Protein AF-A0A7S1R8S9-F1 (afdb_monomer_lite)

InterPro domains:
  IPR001452 SH3 domain [PF07653] (147-202)
  IPR001452 SH3 domain [PS50002] (140-208)
  IPR001452 SH3 domain [SM00326] (143-207)
  IPR036028 SH3-like domain superfamily [SSF50044] (143-208)

Secondary structure (DSSP, 8-state):
--EEEEEEE-S-HHHHHHHHHHHH-SPEEPTTS-EEEE-TTSS-EEEEETTTTEEEEEE-HHHHHHHHHHHGGGEEE-TTSS--------PPPP----------------------------------------------TT-EEEE-S-B---STTB--B-TT-EEEEEE-TTGGG--STT-EEEEEETTT--EEEEEGGGEEE-------

Structure (mmCIF, N/CA/C/O backbone):
data_AF-A0A7S1R8S9-F1
#
_entry.id   AF-A0A7S1R8S9-F1
#
loop_
_atom_site.group_PDB
_atom_site.id
_atom_site.type_symbol
_atom_site.label_atom_id
_atom_site.label_alt_id
_atom_site.label_comp_id
_atom_site.label_asym_id
_atom_site.label_entity_id
_atom_site.label_seq_id
_atom_site.pdbx_PDB_ins_code
_atom_site.Cartn_x
_atom_site.Cartn_y
_atom_site.Cartn_z
_atom_site.occupancy
_atom_site.B_iso_or_equiv
_atom_site.auth_seq_id
_atom_site.auth_comp_id
_atom_site.auth_asym_id
_atom_site.auth_atom_id
_atom_site.pdbx_PDB_model_num
ATOM 1 N N . GLN A 1 1 ? 10.217 10.809 5.237 1.00 83.31 1 GLN A N 1
ATOM 2 C CA . GLN A 1 1 ? 11.171 9.698 5.030 1.00 83.31 1 GLN A CA 1
ATOM 3 C C . GLN A 1 1 ? 10.580 8.732 4.015 1.00 83.31 1 GLN A C 1
ATOM 5 O O . GLN A 1 1 ? 9.386 8.468 4.097 1.00 83.31 1 GLN A O 1
ATOM 10 N N . LEU A 1 2 ? 11.371 8.253 3.053 1.00 88.31 2 LEU A N 1
ATOM 11 C CA . LEU A 1 2 ? 10.945 7.196 2.132 1.00 88.31 2 LEU A CA 1
ATOM 12 C C . LEU A 1 2 ? 11.389 5.839 2.685 1.00 88.31 2 LEU A C 1
ATOM 14 O O . LEU A 1 2 ? 12.512 5.701 3.165 1.00 88.31 2 LEU A O 1
ATOM 18 N N . LEU A 1 3 ? 10.493 4.863 2.622 1.00 90.06 3 LEU A N 1
ATOM 19 C CA . LEU A 1 3 ? 10.708 3.468 2.966 1.00 90.06 3 LEU A CA 1
ATOM 20 C C . LEU A 1 3 ? 10.842 2.661 1.669 1.00 90.06 3 LEU A C 1
ATOM 22 O O . LEU A 1 3 ? 10.185 2.962 0.672 1.00 90.06 3 LEU A O 1
ATOM 26 N N . THR A 1 4 ? 11.702 1.647 1.680 1.00 93.38 4 THR A N 1
ATOM 27 C CA . THR A 1 4 ? 11.822 0.669 0.594 1.00 93.38 4 THR A CA 1
ATOM 28 C C . THR A 1 4 ? 11.642 -0.722 1.176 1.00 93.38 4 THR A C 1
ATOM 30 O O . THR A 1 4 ? 12.336 -1.081 2.122 1.00 93.38 4 THR A O 1
ATOM 33 N N . VAL A 1 5 ? 10.716 -1.491 0.613 1.00 91.50 5 VAL A N 1
ATOM 34 C CA . VAL A 1 5 ? 10.471 -2.891 0.964 1.00 91.50 5 VAL A CA 1
ATOM 35 C C . VAL A 1 5 ? 10.771 -3.745 -0.256 1.00 91.50 5 VAL A C 1
ATOM 37 O O . VAL A 1 5 ? 10.228 -3.515 -1.334 1.00 91.50 5 VAL A O 1
ATOM 40 N N . GLU A 1 6 ? 11.645 -4.727 -0.086 1.00 92.81 6 GLU A N 1
ATOM 41 C CA . GLU A 1 6 ? 12.005 -5.695 -1.117 1.00 92.81 6 GLU A CA 1
ATOM 42 C C . GLU A 1 6 ? 11.290 -7.022 -0.845 1.00 92.81 6 GLU A C 1
ATOM 44 O O . GLU A 1 6 ? 11.221 -7.485 0.296 1.00 92.81 6 GLU A O 1
ATOM 49 N N . ARG A 1 7 ? 10.714 -7.619 -1.889 1.00 91.81 7 ARG A N 1
ATOM 50 C CA . ARG A 1 7 ? 10.037 -8.917 -1.831 1.00 91.81 7 ARG A CA 1
ATOM 51 C C . ARG A 1 7 ? 10.457 -9.778 -3.012 1.00 91.81 7 ARG A C 1
ATOM 53 O O . ARG A 1 7 ? 10.803 -9.272 -4.084 1.00 91.81 7 ARG A O 1
ATOM 60 N N . ARG A 1 8 ? 10.407 -11.094 -2.818 1.00 93.44 8 ARG A N 1
ATOM 61 C CA . ARG A 1 8 ? 10.715 -12.059 -3.873 1.00 93.44 8 ARG A CA 1
ATOM 62 C C . ARG A 1 8 ? 9.455 -12.350 -4.673 1.00 93.44 8 ARG A C 1
ATOM 64 O O . ARG A 1 8 ? 8.419 -12.662 -4.099 1.00 93.44 8 ARG A O 1
ATOM 71 N N . PHE A 1 9 ? 9.543 -12.264 -5.990 1.00 93.50 9 PHE A N 1
ATOM 72 C CA . PHE A 1 9 ? 8.454 -12.601 -6.892 1.00 93.50 9 PHE A CA 1
ATOM 73 C C . PHE A 1 9 ? 8.368 -14.117 -7.088 1.00 93.50 9 PHE A C 1
ATOM 75 O O . PHE A 1 9 ? 9.351 -14.751 -7.482 1.00 93.50 9 PHE A O 1
ATOM 82 N N . CYS A 1 10 ? 7.197 -14.695 -6.823 1.00 91.31 10 CYS A N 1
ATOM 83 C CA . CYS A 1 10 ? 6.941 -16.131 -6.981 1.00 91.31 10 CYS A CA 1
ATOM 84 C C . CYS A 1 10 ? 5.818 -16.450 -7.987 1.00 91.31 10 CYS A C 1
ATOM 86 O O . CYS A 1 10 ? 5.560 -17.621 -8.251 1.00 91.31 10 CYS A O 1
ATOM 88 N N . GLY A 1 11 ? 5.179 -15.431 -8.575 1.00 88.81 11 GLY A N 1
ATOM 89 C CA . GLY A 1 11 ? 4.050 -15.583 -9.498 1.00 88.81 11 GLY A CA 1
ATOM 90 C C . GLY A 1 11 ? 4.407 -15.602 -10.990 1.00 88.81 11 GLY A C 1
ATOM 91 O O . GLY A 1 11 ? 5.572 -15.654 -11.389 1.00 88.81 11 GLY A O 1
ATOM 92 N N . ALA A 1 12 ? 3.367 -15.536 -11.827 1.00 92.06 12 ALA A N 1
ATOM 93 C CA . ALA A 1 12 ? 3.484 -15.315 -13.267 1.00 92.06 12 ALA A CA 1
ATOM 94 C C . ALA A 1 12 ? 3.538 -13.810 -13.570 1.00 92.06 12 ALA A C 1
ATOM 96 O O . ALA A 1 12 ? 2.665 -13.059 -13.127 1.00 92.06 12 ALA A O 1
ATOM 97 N N . THR A 1 13 ? 4.551 -13.373 -14.322 1.00 91.56 13 THR A N 1
ATOM 98 C CA . THR A 1 13 ? 4.806 -11.952 -14.617 1.00 91.56 13 THR A CA 1
ATOM 99 C C . THR A 1 13 ? 3.601 -11.260 -15.248 1.00 91.56 13 THR A C 1
ATOM 101 O O . THR A 1 13 ? 3.239 -10.173 -14.812 1.00 91.56 13 THR A O 1
ATOM 104 N N . ASP A 1 14 ? 2.924 -11.911 -16.196 1.00 92.19 14 ASP A N 1
ATOM 105 C CA . ASP A 1 14 ? 1.794 -11.313 -16.919 1.00 92.19 14 ASP A CA 1
ATOM 106 C C . ASP A 1 14 ? 0.628 -10.953 -15.986 1.00 92.19 14 ASP A C 1
ATOM 108 O O . ASP A 1 14 ? 0.095 -9.847 -16.057 1.00 92.19 14 ASP A O 1
ATOM 112 N N . GLN A 1 15 ? 0.287 -11.845 -15.047 1.00 92.62 15 GLN A N 1
ATOM 113 C CA . GLN A 1 15 ? -0.782 -11.602 -14.069 1.00 92.62 15 GLN A CA 1
ATOM 114 C C . GLN A 1 15 ? -0.425 -10.466 -13.111 1.00 92.62 15 GLN A C 1
ATOM 116 O O . GLN A 1 15 ? -1.282 -9.665 -12.734 1.00 92.62 15 GLN A O 1
ATOM 121 N N . PHE A 1 16 ? 0.845 -10.397 -12.707 1.00 93.12 16 PHE A N 1
ATOM 122 C CA . PHE A 1 16 ? 1.330 -9.313 -11.865 1.00 93.12 16 PHE A CA 1
ATOM 123 C C . PHE A 1 16 ? 1.236 -7.977 -12.595 1.00 93.12 16 PHE A C 1
ATOM 125 O O . PHE A 1 16 ? 0.695 -7.024 -12.038 1.00 93.12 16 PHE A O 1
ATOM 132 N N . CYS A 1 17 ? 1.695 -7.920 -13.846 1.00 93.31 17 CYS A N 1
ATOM 133 C CA . CYS A 1 17 ? 1.623 -6.721 -14.668 1.00 93.31 17 CYS A CA 1
ATOM 134 C C . CYS A 1 17 ? 0.179 -6.255 -14.853 1.00 93.31 17 CYS A C 1
ATOM 136 O O . CYS A 1 17 ? -0.111 -5.103 -14.551 1.00 93.31 17 CYS A O 1
ATOM 138 N N . GLU A 1 18 ? -0.737 -7.144 -15.245 1.00 94.00 18 GLU A N 1
ATOM 139 C CA . GLU A 1 18 ? -2.159 -6.815 -15.410 1.00 94.00 18 GLU A CA 1
ATOM 140 C C . GLU A 1 18 ? -2.758 -6.226 -14.121 1.00 94.00 18 GLU A C 1
ATOM 142 O O . GLU A 1 18 ? -3.455 -5.208 -14.141 1.00 94.00 18 GLU A O 1
ATOM 147 N N . LYS A 1 19 ? -2.431 -6.819 -12.967 1.00 92.38 19 LYS A N 1
ATOM 148 C CA . LYS A 1 19 ? -2.905 -6.339 -11.666 1.00 92.38 19 LYS A CA 1
ATOM 149 C C . LYS A 1 19 ? -2.299 -5.002 -11.270 1.00 92.38 19 LYS A C 1
ATOM 151 O O . LYS A 1 19 ? -3.026 -4.127 -10.801 1.00 92.38 19 LYS A O 1
ATOM 156 N N . MET A 1 20 ? -0.997 -4.813 -11.463 1.00 94.25 20 MET A N 1
ATOM 157 C CA . MET A 1 20 ? -0.362 -3.525 -11.190 1.00 94.25 20 MET A CA 1
ATOM 158 C C . MET A 1 20 ? -0.900 -2.437 -12.121 1.00 94.25 20 MET A C 1
ATOM 160 O O . MET A 1 20 ? -1.140 -1.321 -11.666 1.00 94.25 20 MET A O 1
ATOM 164 N N . GLU A 1 21 ? -1.182 -2.760 -13.385 1.00 94.06 21 GLU A N 1
ATOM 165 C CA . GLU A 1 21 ? -1.788 -1.820 -14.326 1.00 94.06 21 GLU A CA 1
ATOM 166 C C . GLU A 1 21 ? -3.209 -1.419 -13.934 1.00 94.06 21 GLU A C 1
ATOM 168 O O . GLU A 1 21 ? -3.558 -0.241 -14.022 1.00 94.06 21 GLU A O 1
ATOM 173 N N . GLN A 1 22 ? -4.001 -2.358 -13.411 1.00 91.50 22 GLN A N 1
ATOM 174 C CA . GLN A 1 22 ? -5.328 -2.069 -12.867 1.00 91.50 22 GLN A CA 1
ATOM 175 C C . GLN A 1 22 ? -5.273 -1.082 -11.686 1.00 91.50 22 GLN A C 1
ATOM 177 O O . GLN A 1 22 ? -6.160 -0.241 -11.543 1.00 91.50 22 GLN A O 1
ATOM 182 N N . HIS A 1 23 ? -4.247 -1.179 -10.834 1.00 88.75 23 HIS A N 1
ATOM 183 C CA . HIS A 1 23 ? -4.137 -0.368 -9.618 1.00 88.75 23 HIS A CA 1
ATOM 184 C C . HIS A 1 23 ? -3.378 0.953 -9.803 1.00 88.75 23 HIS A C 1
ATOM 186 O O . HIS A 1 23 ? -3.694 1.935 -9.130 1.00 88.75 23 HIS A O 1
ATOM 192 N N . MET A 1 24 ? -2.362 0.983 -10.665 1.00 91.94 24 MET A N 1
ATOM 193 C CA . MET A 1 24 ? -1.417 2.100 -10.791 1.00 91.94 24 MET A CA 1
ATOM 194 C C . MET A 1 24 ? -1.320 2.667 -12.212 1.00 91.94 24 MET A C 1
ATOM 196 O O . MET A 1 24 ? -0.670 3.691 -12.406 1.00 91.94 24 MET A O 1
ATOM 200 N N . GLY A 1 25 ? -1.969 2.045 -13.197 1.00 93.00 25 GLY A N 1
ATOM 201 C CA . GLY A 1 25 ? -1.842 2.404 -14.609 1.00 93.00 25 GLY A CA 1
ATOM 202 C C . GLY A 1 25 ? -0.644 1.738 -15.289 1.00 93.00 25 GLY A C 1
ATOM 203 O O . GLY A 1 25 ? 0.027 0.893 -14.711 1.00 93.00 25 GLY A O 1
ATOM 204 N N . LYS A 1 26 ? -0.377 2.099 -16.547 1.00 93.94 26 LYS A N 1
ATOM 205 C CA . LYS A 1 26 ? 0.619 1.408 -17.384 1.00 93.94 26 LYS A CA 1
ATOM 206 C C . LYS A 1 26 ? 2.030 1.439 -16.795 1.00 93.94 26 LYS A C 1
ATOM 208 O O . LYS A 1 26 ? 2.488 2.484 -16.326 1.00 93.94 26 LYS A O 1
ATOM 213 N N . ALA A 1 27 ? 2.733 0.312 -16.898 1.00 95.50 27 ALA A N 1
ATOM 214 C CA . ALA A 1 27 ? 4.142 0.241 -16.532 1.00 95.50 27 ALA A CA 1
ATOM 215 C C . ALA A 1 27 ? 4.996 1.118 -17.459 1.00 95.50 27 ALA A C 1
ATOM 217 O O . ALA A 1 27 ? 4.754 1.213 -18.663 1.00 95.50 27 ALA A O 1
ATOM 218 N N . THR A 1 28 ? 6.040 1.723 -16.904 1.00 96.12 28 THR A N 1
ATOM 219 C CA . THR A 1 28 ? 7.152 2.283 -17.676 1.00 96.12 28 THR A CA 1
ATOM 220 C C . THR A 1 28 ? 8.295 1.279 -17.658 1.00 96.12 28 THR A C 1
ATOM 222 O O . THR A 1 28 ? 8.706 0.846 -16.583 1.00 96.12 28 THR A O 1
ATOM 225 N N . LEU A 1 29 ? 8.788 0.897 -18.834 1.00 95.44 29 LEU A N 1
ATOM 226 C CA . LEU A 1 29 ? 9.956 0.033 -18.964 1.00 95.44 29 LEU A CA 1
ATOM 227 C C . LEU A 1 29 ? 11.220 0.897 -18.904 1.00 95.44 29 LEU A C 1
ATOM 229 O O . LEU A 1 29 ? 11.400 1.787 -19.736 1.00 95.44 29 LEU A O 1
ATOM 233 N N . GLU A 1 30 ? 12.066 0.653 -17.912 1.00 94.69 30 GLU A N 1
ATOM 234 C CA . GLU A 1 30 ? 13.368 1.305 -17.789 1.00 94.69 30 GLU A CA 1
ATOM 235 C C . GLU A 1 30 ? 14.415 0.601 -18.683 1.00 94.69 30 GLU A C 1
ATOM 237 O O . GLU A 1 30 ? 14.233 -0.559 -19.069 1.00 94.69 30 GLU A O 1
ATOM 242 N N . PRO A 1 31 ? 15.524 1.275 -19.045 1.00 90.94 31 PRO A N 1
ATOM 243 C CA . PRO A 1 31 ? 16.552 0.714 -19.931 1.00 90.94 31 PRO A CA 1
ATOM 244 C C . PRO A 1 31 ? 17.234 -0.554 -19.400 1.00 90.94 31 PRO A C 1
ATOM 246 O O . PRO A 1 31 ? 17.833 -1.298 -20.172 1.00 90.94 31 PRO A O 1
ATOM 249 N N . ASP A 1 32 ? 17.166 -0.784 -18.089 1.00 91.00 32 ASP A N 1
ATOM 250 C CA . ASP A 1 32 ? 17.676 -1.973 -17.403 1.00 91.00 32 ASP A CA 1
ATOM 251 C C . ASP A 1 32 ? 16.715 -3.175 -17.483 1.00 91.00 32 ASP A C 1
ATOM 253 O O . ASP A 1 32 ? 17.004 -4.226 -16.919 1.00 91.00 32 ASP A O 1
ATOM 257 N N . GLY A 1 33 ? 15.576 -3.030 -18.171 1.00 91.12 33 GLY A N 1
ATOM 258 C CA . GLY A 1 33 ? 14.536 -4.052 -18.267 1.00 91.12 33 GLY A CA 1
ATOM 259 C C . GLY A 1 33 ? 13.587 -4.082 -17.067 1.00 91.12 33 GLY A C 1
ATOM 260 O O . GLY A 1 33 ? 12.675 -4.909 -17.038 1.00 91.12 33 GLY A O 1
ATOM 261 N N . ALA A 1 34 ? 13.749 -3.188 -16.084 1.00 95.06 34 ALA A N 1
ATOM 262 C CA . ALA A 1 34 ? 12.846 -3.116 -14.948 1.00 95.06 34 ALA A CA 1
ATOM 263 C C . ALA A 1 34 ? 11.508 -2.477 -15.340 1.00 95.06 34 ALA A C 1
ATOM 265 O O . ALA A 1 34 ? 11.444 -1.457 -16.029 1.00 95.06 34 ALA A O 1
ATOM 266 N N . MET A 1 35 ? 10.416 -3.056 -14.849 1.00 96.06 35 MET A N 1
ATOM 267 C CA . MET A 1 35 ? 9.078 -2.494 -15.014 1.00 96.06 35 MET A CA 1
ATOM 268 C C . MET A 1 35 ? 8.733 -1.633 -13.804 1.00 96.06 35 MET A C 1
ATOM 270 O O . MET A 1 35 ? 8.808 -2.095 -12.662 1.00 96.06 35 MET A O 1
ATOM 274 N N . VAL A 1 36 ? 8.359 -0.378 -14.050 1.00 96.88 36 VAL A N 1
ATOM 275 C CA . VAL A 1 36 ? 8.102 0.618 -13.008 1.00 96.88 36 VAL A CA 1
ATOM 276 C C . VAL A 1 36 ? 6.671 1.135 -13.088 1.00 96.88 36 VAL A C 1
ATOM 278 O O . VAL A 1 36 ? 6.269 1.735 -14.084 1.00 96.88 36 VAL A O 1
ATOM 281 N N . TRP A 1 37 ? 5.928 0.994 -11.993 1.00 96.94 37 TRP A N 1
ATOM 282 C CA . TRP A 1 37 ? 4.603 1.588 -11.808 1.00 96.94 37 TRP A CA 1
ATOM 283 C C . TRP A 1 37 ? 4.697 2.752 -10.828 1.00 96.94 37 TRP A C 1
ATOM 285 O O . TRP A 1 37 ? 5.200 2.575 -9.719 1.00 96.94 37 TRP A O 1
ATOM 295 N N . LYS A 1 38 ? 4.225 3.942 -11.217 1.00 95.00 38 LYS A N 1
ATOM 296 C CA . LYS A 1 38 ? 4.282 5.169 -10.400 1.00 95.00 38 LYS A CA 1
ATOM 297 C C . LYS A 1 38 ? 2.868 5.647 -10.086 1.00 95.00 38 LYS A C 1
ATOM 299 O O . LYS A 1 38 ? 2.020 5.653 -10.971 1.00 95.00 38 LYS A O 1
ATOM 304 N N . GLN A 1 39 ? 2.613 6.072 -8.849 1.00 90.62 39 GLN A N 1
ATOM 305 C CA . GLN A 1 39 ? 1.334 6.711 -8.530 1.00 90.62 39 GLN A CA 1
ATOM 306 C C . GLN A 1 39 ? 1.273 8.118 -9.153 1.00 90.62 39 GLN A C 1
ATOM 308 O O . GLN A 1 39 ? 2.254 8.855 -9.061 1.00 90.62 39 GLN A O 1
ATOM 313 N N . PRO A 1 40 ? 0.135 8.534 -9.741 1.00 82.31 40 PRO A N 1
ATOM 314 C CA . PRO A 1 40 ? 0.032 9.780 -10.510 1.00 82.31 40 PRO A CA 1
ATOM 315 C C . PRO A 1 40 ? 0.302 11.058 -9.698 1.00 82.31 40 PRO A C 1
ATOM 317 O O . PRO A 1 40 ? 0.655 12.075 -10.280 1.00 82.31 40 PRO A O 1
ATOM 320 N N . ASN A 1 41 ? 0.188 11.001 -8.368 1.00 82.25 41 ASN A N 1
ATOM 321 C CA . ASN A 1 41 ? 0.347 12.1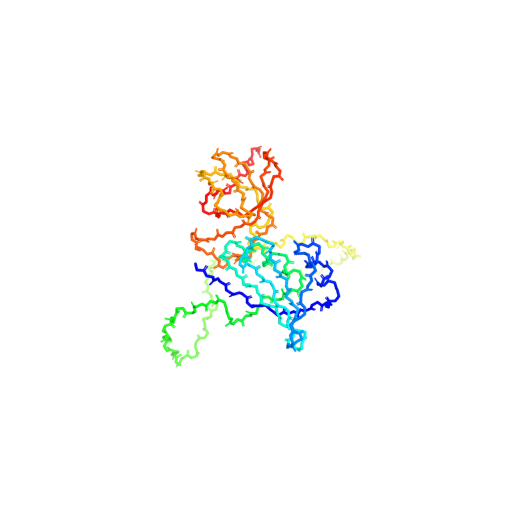53 -7.472 1.00 82.25 41 ASN A CA 1
ATOM 322 C C . ASN A 1 41 ? 1.304 11.871 -6.301 1.00 82.25 41 ASN A C 1
ATOM 324 O O . ASN A 1 41 ? 1.212 12.518 -5.258 1.00 82.25 41 ASN A O 1
ATOM 328 N N . GLY A 1 42 ? 2.173 10.864 -6.415 1.00 80.75 42 GLY A N 1
ATOM 329 C CA . GLY A 1 42 ? 2.975 10.409 -5.284 1.00 80.75 42 GLY A CA 1
ATOM 330 C C . GLY A 1 42 ? 4.387 9.985 -5.651 1.00 80.75 42 GLY A C 1
ATOM 331 O O . GLY A 1 42 ? 4.674 9.581 -6.771 1.00 80.75 42 GLY A O 1
ATOM 332 N N . ASP A 1 43 ? 5.255 9.998 -4.642 1.00 88.75 43 ASP A N 1
ATOM 333 C CA . ASP A 1 43 ? 6.624 9.477 -4.741 1.00 88.75 43 ASP A CA 1
ATOM 334 C C . ASP A 1 43 ? 6.668 7.938 -4.725 1.00 88.75 43 ASP A C 1
ATOM 336 O O . ASP A 1 43 ? 7.740 7.332 -4.847 1.00 88.75 43 ASP A O 1
ATOM 340 N N . ALA A 1 44 ? 5.509 7.300 -4.528 1.00 93.50 44 ALA A N 1
ATOM 341 C CA . ALA A 1 44 ? 5.402 5.864 -4.389 1.00 93.50 44 ALA A CA 1
ATOM 342 C C . ALA A 1 44 ? 5.447 5.153 -5.742 1.00 93.50 44 ALA A C 1
ATOM 344 O O . ALA A 1 44 ? 4.749 5.516 -6.695 1.00 93.50 44 ALA A O 1
ATOM 345 N N . ARG A 1 45 ? 6.265 4.104 -5.805 1.00 96.06 45 ARG A N 1
ATOM 346 C CA . ARG A 1 45 ? 6.449 3.287 -6.997 1.00 96.06 45 ARG A CA 1
ATOM 347 C C . ARG A 1 45 ? 6.737 1.832 -6.666 1.00 96.06 45 ARG A C 1
ATOM 349 O O . ARG A 1 45 ? 7.353 1.526 -5.644 1.00 96.06 45 ARG A O 1
ATOM 356 N N . ILE A 1 46 ? 6.335 0.959 -7.577 1.00 96.81 46 ILE A N 1
ATOM 357 C CA . ILE A 1 46 ? 6.697 -0.456 -7.584 1.00 96.81 46 ILE A CA 1
ATOM 358 C C . ILE A 1 46 ? 7.687 -0.667 -8.724 1.00 96.81 46 ILE A C 1
ATOM 360 O O . ILE A 1 46 ? 7.455 -0.188 -9.831 1.00 96.81 46 ILE A O 1
ATOM 364 N N . VAL A 1 47 ? 8.787 -1.361 -8.448 1.00 96.75 47 VAL A N 1
ATOM 365 C CA . VAL A 1 47 ? 9.804 -1.731 -9.436 1.00 96.75 47 VAL A CA 1
ATOM 366 C C . VAL A 1 47 ? 9.923 -3.247 -9.453 1.00 96.75 47 VAL A C 1
ATOM 368 O O . VAL A 1 47 ? 10.247 -3.841 -8.426 1.00 96.75 47 VAL A O 1
ATOM 371 N N . MET A 1 48 ? 9.676 -3.870 -10.600 1.00 95.94 48 MET A N 1
ATOM 372 C CA . MET A 1 48 ? 9.872 -5.302 -10.805 1.00 95.94 48 MET A CA 1
ATOM 373 C C . MET A 1 48 ? 11.085 -5.541 -11.698 1.00 95.94 48 MET A C 1
ATOM 375 O O . MET A 1 48 ? 11.138 -5.056 -12.825 1.00 95.94 48 MET A O 1
ATOM 379 N N . TYR A 1 49 ? 12.018 -6.343 -11.200 1.00 94.69 49 TYR A N 1
ATOM 380 C CA . TYR A 1 49 ? 13.148 -6.876 -11.949 1.00 94.69 49 TYR A CA 1
ATOM 381 C C . TYR A 1 49 ? 12.804 -8.308 -12.364 1.00 94.69 49 TYR A C 1
ATOM 383 O O . TYR A 1 49 ? 12.749 -9.199 -11.509 1.00 94.69 49 TYR A O 1
ATOM 391 N N . SER A 1 50 ? 12.529 -8.519 -13.653 1.00 89.12 50 SER A N 1
ATOM 392 C CA . SER A 1 50 ? 12.165 -9.831 -14.208 1.00 89.12 50 SER A CA 1
ATOM 393 C C . SER A 1 50 ? 13.267 -10.867 -14.013 1.00 89.12 50 SER A C 1
ATOM 395 O O . SER A 1 50 ? 12.979 -11.999 -13.626 1.00 89.12 50 SER A O 1
ATOM 397 N N . ASP A 1 51 ? 14.515 -10.457 -14.224 1.00 89.94 51 ASP A N 1
ATOM 398 C CA . ASP A 1 51 ? 15.674 -11.353 -14.269 1.00 89.94 51 ASP A CA 1
ATOM 399 C C . ASP A 1 51 ? 15.977 -11.940 -12.886 1.00 89.94 51 ASP A C 1
ATOM 401 O O . ASP A 1 51 ? 16.138 -13.149 -12.723 1.00 89.94 51 ASP A O 1
ATOM 405 N N . ASP A 1 52 ? 15.933 -11.085 -11.863 1.00 90.31 52 ASP A N 1
ATOM 406 C CA . ASP A 1 52 ? 16.212 -11.451 -10.471 1.00 90.31 52 ASP A CA 1
ATOM 407 C C . ASP A 1 52 ? 14.967 -11.946 -9.715 1.00 90.31 52 ASP A C 1
ATOM 409 O O . ASP A 1 52 ? 15.052 -12.296 -8.535 1.00 90.31 52 ASP A O 1
ATOM 413 N N . LYS A 1 53 ? 13.788 -11.925 -10.355 1.00 92.12 53 LYS A N 1
ATOM 414 C CA . LYS A 1 53 ? 12.482 -12.173 -9.718 1.00 92.12 53 LYS A CA 1
ATOM 415 C C . LYS A 1 53 ? 12.296 -11.353 -8.440 1.00 92.12 53 LYS A C 1
ATOM 417 O O . LYS A 1 53 ? 11.927 -11.876 -7.384 1.00 92.12 53 LYS A O 1
ATOM 422 N N . ARG A 1 54 ? 12.565 -10.054 -8.521 1.00 94.06 54 ARG A N 1
ATOM 423 C CA . ARG A 1 54 ? 12.554 -9.153 -7.365 1.00 94.06 54 ARG A CA 1
ATOM 424 C C . ARG A 1 54 ? 11.574 -8.010 -7.564 1.00 94.06 54 ARG A C 1
ATOM 426 O O . ARG A 1 54 ? 11.580 -7.370 -8.608 1.00 94.06 54 ARG A O 1
ATOM 433 N N . VAL A 1 55 ? 10.797 -7.706 -6.527 1.00 96.00 55 VAL A N 1
ATOM 434 C CA . VAL A 1 55 ? 9.882 -6.560 -6.494 1.00 96.00 55 VAL A CA 1
ATOM 435 C C . VAL A 1 55 ? 10.297 -5.618 -5.369 1.00 96.00 55 VAL A C 1
ATOM 437 O O . VAL A 1 55 ? 10.416 -6.030 -4.217 1.00 96.00 55 VAL A O 1
ATOM 440 N N . LYS A 1 56 ? 10.509 -4.343 -5.694 1.00 96.19 56 LYS A N 1
ATOM 441 C CA . LYS A 1 56 ? 10.754 -3.270 -4.726 1.00 96.19 56 LYS A CA 1
ATOM 442 C C . LYS A 1 56 ? 9.547 -2.351 -4.658 1.00 96.19 56 LYS A C 1
ATOM 444 O O . LYS A 1 56 ? 9.098 -1.839 -5.678 1.00 96.19 56 LYS A O 1
ATOM 449 N N . VAL A 1 57 ? 9.067 -2.099 -3.449 1.00 95.44 57 VAL A N 1
ATOM 450 C CA . VAL A 1 57 ? 8.011 -1.133 -3.147 1.00 95.44 57 VAL A CA 1
ATOM 451 C C . VAL A 1 57 ? 8.655 0.049 -2.437 1.00 95.44 57 VAL A C 1
ATOM 453 O O . VAL A 1 57 ? 9.213 -0.107 -1.354 1.00 95.44 57 VAL A O 1
ATOM 456 N N . ILE A 1 58 ? 8.616 1.224 -3.056 1.00 94.88 58 ILE A N 1
ATOM 457 C CA . ILE A 1 58 ? 9.271 2.441 -2.565 1.00 94.88 58 ILE A CA 1
ATOM 458 C C . ILE A 1 58 ? 8.194 3.499 -2.358 1.00 94.88 58 ILE A C 1
ATOM 460 O O . ILE A 1 58 ? 7.349 3.668 -3.229 1.00 94.88 58 ILE A O 1
ATOM 464 N N . GLY A 1 59 ? 8.215 4.229 -1.246 1.00 93.81 59 GLY A N 1
ATOM 465 C CA . GLY A 1 59 ? 7.257 5.308 -0.986 1.00 93.81 59 GLY A CA 1
ATOM 466 C C . GLY A 1 59 ? 7.310 5.800 0.455 1.00 93.81 59 GLY A C 1
ATOM 467 O O . GLY A 1 59 ? 8.180 5.400 1.224 1.00 93.81 59 GLY A O 1
ATOM 468 N N . ARG A 1 60 ? 6.379 6.665 0.861 1.00 90.31 60 ARG A N 1
ATOM 469 C CA . ARG A 1 60 ? 6.199 6.984 2.290 1.00 90.31 60 ARG A CA 1
ATOM 470 C C . ARG A 1 60 ? 5.709 5.734 3.041 1.00 90.31 60 ARG A C 1
ATOM 472 O O . ARG A 1 60 ? 5.051 4.906 2.413 1.00 90.31 60 ARG A O 1
ATOM 479 N N . PRO A 1 61 ? 5.966 5.586 4.355 1.00 86.62 61 PRO A N 1
ATOM 480 C CA . PRO A 1 61 ? 5.582 4.387 5.109 1.00 86.62 61 PRO A CA 1
ATOM 481 C C . PRO A 1 61 ? 4.139 3.923 4.855 1.00 86.62 61 PRO A C 1
ATOM 483 O O . PRO A 1 61 ? 3.921 2.761 4.530 1.00 86.62 61 PRO A O 1
ATOM 486 N N . ASN A 1 62 ? 3.171 4.843 4.879 1.00 81.56 62 ASN A N 1
ATOM 487 C CA . ASN A 1 62 ? 1.748 4.525 4.700 1.00 81.56 62 ASN A CA 1
ATOM 488 C C . ASN A 1 62 ? 1.436 4.075 3.255 1.00 81.56 62 ASN A C 1
ATOM 490 O O . ASN A 1 62 ? 0.700 3.114 3.043 1.00 81.56 62 ASN A O 1
ATOM 494 N N . GLN A 1 63 ? 2.081 4.690 2.255 1.00 89.69 63 GLN A N 1
ATOM 495 C CA . GLN A 1 63 ? 1.966 4.280 0.848 1.00 89.69 63 GLN A CA 1
ATOM 496 C C . GLN A 1 63 ? 2.563 2.889 0.618 1.00 89.69 63 GLN A C 1
ATOM 498 O O . GLN A 1 63 ? 1.968 2.064 -0.072 1.00 89.69 63 GLN A O 1
ATOM 503 N N . VAL A 1 64 ? 3.730 2.616 1.211 1.00 90.25 64 VAL A N 1
ATOM 504 C CA . VAL A 1 64 ? 4.391 1.312 1.100 1.00 90.25 64 VAL A CA 1
ATOM 505 C C . VAL A 1 64 ? 3.522 0.220 1.710 1.00 90.25 64 VAL A C 1
ATOM 507 O O . VAL A 1 64 ? 3.375 -0.820 1.081 1.00 90.25 64 VAL A O 1
ATOM 510 N N . ARG A 1 65 ? 2.881 0.455 2.863 1.00 85.88 65 ARG A N 1
ATOM 511 C CA . ARG A 1 65 ? 1.937 -0.508 3.459 1.00 85.88 65 ARG A CA 1
ATOM 512 C C . ARG A 1 65 ? 0.803 -0.859 2.491 1.00 85.88 65 ARG A C 1
ATOM 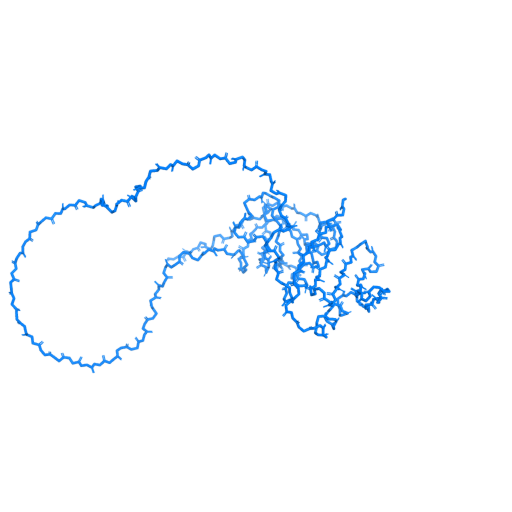514 O O . ARG A 1 65 ? 0.609 -2.037 2.196 1.00 85.88 65 ARG A O 1
ATOM 521 N N . SER A 1 66 ? 0.135 0.149 1.921 1.00 87.25 66 SER A N 1
ATOM 522 C CA . SER A 1 66 ? -0.917 -0.047 0.910 1.00 87.25 66 SER A CA 1
ATOM 523 C C . SER A 1 66 ? -0.438 -0.848 -0.294 1.00 87.25 66 SER A C 1
ATOM 525 O O . SER A 1 66 ? -1.083 -1.816 -0.688 1.00 87.25 66 SER A O 1
ATOM 527 N N . LEU A 1 67 ? 0.711 -0.487 -0.862 1.00 90.88 67 LEU A N 1
ATOM 528 C CA . LEU A 1 67 ? 1.245 -1.167 -2.040 1.00 90.88 67 LEU A CA 1
ATOM 529 C C . LEU A 1 67 ? 1.717 -2.592 -1.728 1.00 90.88 67 LEU A C 1
ATOM 531 O O . LEU A 1 67 ? 1.549 -3.477 -2.564 1.00 90.88 67 LEU A O 1
ATOM 535 N N . VAL A 1 68 ? 2.247 -2.844 -0.526 1.00 89.75 68 VAL A N 1
ATOM 536 C CA . VAL A 1 68 ? 2.645 -4.188 -0.082 1.00 89.75 68 VAL A CA 1
ATOM 537 C C . VAL A 1 68 ? 1.454 -5.144 -0.081 1.00 89.75 68 VAL A C 1
ATOM 539 O O . VAL A 1 68 ? 1.612 -6.276 -0.527 1.00 89.75 68 VAL A O 1
ATOM 542 N N . VAL A 1 69 ? 0.265 -4.698 0.332 1.00 87.25 69 VAL A N 1
ATOM 543 C CA . VAL A 1 69 ? -0.951 -5.532 0.283 1.00 87.25 69 VAL A CA 1
ATOM 544 C C . VAL A 1 69 ? -1.338 -5.892 -1.145 1.00 87.25 69 VAL A C 1
ATOM 546 O O . VAL A 1 69 ? -1.717 -7.031 -1.405 1.00 87.25 69 VAL A O 1
ATOM 549 N N . VAL A 1 70 ? -1.182 -4.961 -2.086 1.00 89.25 70 VAL A N 1
ATOM 550 C CA . VAL A 1 70 ? -1.489 -5.211 -3.501 1.00 89.25 70 VAL A CA 1
ATOM 551 C C . VAL A 1 70 ? -0.515 -6.228 -4.114 1.00 89.25 70 VAL A C 1
ATOM 553 O O . VAL A 1 70 ? -0.932 -7.075 -4.902 1.00 89.25 70 VAL A O 1
ATOM 556 N N . VAL A 1 71 ? 0.770 -6.196 -3.737 1.00 92.00 71 VAL A N 1
ATOM 557 C CA . VAL A 1 71 ? 1.782 -7.132 -4.273 1.00 92.00 71 VAL A CA 1
ATOM 558 C C . VAL A 1 71 ? 1.902 -8.441 -3.495 1.00 92.00 71 VAL A C 1
ATOM 560 O O . VAL A 1 71 ? 2.498 -9.391 -4.006 1.00 92.00 71 VAL A O 1
ATOM 5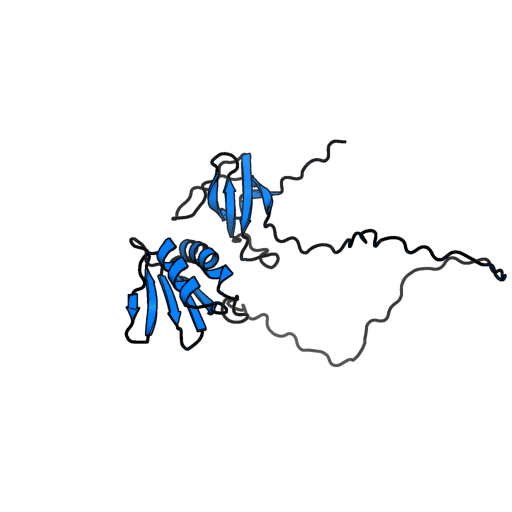63 N N . ALA A 1 72 ? 1.374 -8.521 -2.272 1.00 88.94 72 ALA A N 1
ATOM 564 C CA . ALA A 1 72 ? 1.506 -9.689 -1.402 1.00 88.94 72 ALA A CA 1
ATOM 565 C C . ALA A 1 72 ? 1.039 -11.010 -2.048 1.00 88.94 72 ALA A C 1
ATOM 567 O O . ALA A 1 72 ? 1.769 -11.990 -1.910 1.00 88.94 72 ALA A O 1
ATOM 568 N N . PRO A 1 73 ? -0.070 -11.071 -2.817 1.00 89.50 73 PRO A N 1
ATOM 569 C CA . PRO A 1 73 ? -0.505 -12.315 -3.465 1.00 89.50 73 PRO A CA 1
ATOM 570 C C . PRO A 1 73 ? 0.493 -12.882 -4.483 1.00 89.50 73 PRO A C 1
ATOM 572 O O . PRO A 1 73 ? 0.413 -14.053 -4.837 1.00 89.50 73 PRO A O 1
ATOM 575 N N . PHE A 1 74 ? 1.425 -12.056 -4.962 1.00 91.62 74 PHE A N 1
ATOM 576 C CA . PHE A 1 74 ? 2.397 -12.413 -5.996 1.00 91.62 74 PHE A CA 1
ATOM 577 C C . PHE A 1 74 ? 3.832 -12.487 -5.468 1.00 91.62 74 PHE A C 1
ATOM 579 O O . PHE A 1 74 ? 4.763 -12.773 -6.229 1.00 91.62 74 PHE A O 1
ATOM 586 N N . THR A 1 75 ? 4.034 -12.156 -4.188 1.00 91.25 75 THR A N 1
ATOM 587 C CA . THR A 1 75 ? 5.366 -11.978 -3.620 1.00 91.25 75 THR A CA 1
ATOM 588 C C . THR A 1 75 ? 5.511 -12.582 -2.230 1.00 91.25 75 THR A C 1
ATOM 590 O O . THR A 1 75 ? 4.755 -12.302 -1.296 1.00 91.25 75 THR A O 1
ATOM 593 N N . GLU A 1 76 ? 6.587 -13.332 -2.050 1.00 85.12 76 GLU A N 1
ATOM 594 C CA . GLU A 1 76 ? 7.001 -13.849 -0.756 1.00 85.12 76 GLU A CA 1
ATOM 595 C C . GLU A 1 76 ? 7.776 -12.781 0.017 1.00 85.12 76 GLU A C 1
ATOM 597 O O . GLU A 1 76 ? 8.629 -12.067 -0.531 1.00 85.12 76 GLU A O 1
ATOM 602 N N . ALA A 1 77 ? 7.472 -12.666 1.312 1.00 74.38 77 ALA A N 1
ATOM 603 C CA . ALA A 1 77 ? 8.283 -11.869 2.218 1.00 74.38 77 ALA A CA 1
ATOM 604 C C . ALA A 1 77 ? 9.689 -12.474 2.232 1.00 74.38 77 ALA A C 1
ATOM 606 O O . ALA A 1 77 ? 9.845 -13.660 2.504 1.00 74.38 77 ALA A O 1
ATOM 607 N N . GLN A 1 78 ? 10.709 -11.683 1.903 1.00 64.44 78 GLN A N 1
ATOM 608 C CA . GLN A 1 78 ? 12.080 -12.171 1.915 1.00 64.44 78 GLN A CA 1
ATOM 609 C C . GLN A 1 78 ? 12.554 -12.232 3.379 1.00 64.44 78 GLN A C 1
ATOM 611 O O . GLN A 1 78 ? 12.670 -11.177 4.015 1.00 64.44 78 GLN A O 1
ATOM 616 N N . PRO A 1 79 ? 12.824 -13.422 3.950 1.00 49.28 79 PRO A N 1
ATOM 617 C CA . PRO A 1 79 ? 13.377 -13.511 5.293 1.00 49.28 79 PRO A CA 1
ATOM 618 C C . PRO A 1 79 ? 14.8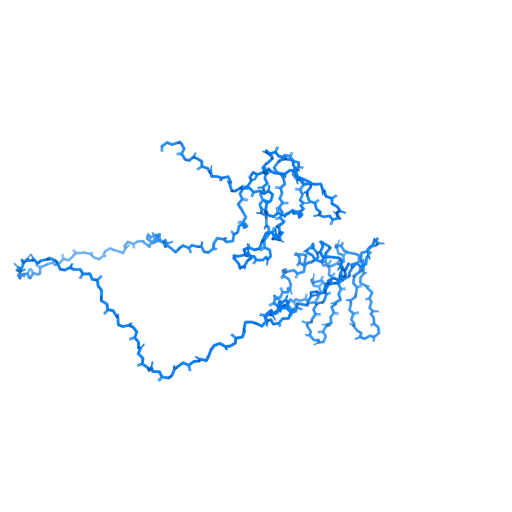29 -13.026 5.228 1.00 49.28 79 PRO A C 1
ATOM 620 O O . PRO A 1 79 ? 15.711 -13.750 4.777 1.00 49.28 79 PRO A O 1
ATOM 623 N N . GLY A 1 80 ? 15.084 -11.771 5.607 1.00 50.00 80 GLY A N 1
ATOM 624 C CA . GLY A 1 80 ? 16.460 -11.284 5.752 1.00 50.00 80 GLY A CA 1
ATOM 625 C C . GLY A 1 80 ? 16.719 -9.791 5.569 1.00 50.00 80 GLY A C 1
ATOM 626 O O . GLY A 1 80 ? 17.790 -9.352 5.967 1.00 50.00 80 GLY A O 1
ATOM 627 N N . PHE A 1 81 ? 15.792 -8.996 5.015 1.00 47.94 81 PHE A N 1
ATOM 628 C CA . PHE A 1 81 ? 16.137 -7.618 4.601 1.00 47.94 81 PHE A CA 1
ATOM 629 C C . PHE A 1 81 ? 15.194 -6.492 5.063 1.00 47.94 81 PHE A C 1
ATOM 631 O O . PHE A 1 81 ? 15.291 -5.373 4.568 1.00 47.94 81 PHE A O 1
ATOM 638 N N . GLY A 1 82 ? 14.323 -6.739 6.049 1.00 40.06 82 GLY A N 1
ATOM 639 C CA . GLY A 1 82 ? 13.353 -5.737 6.530 1.00 40.06 82 GLY A CA 1
ATOM 640 C C . GLY A 1 82 ? 13.393 -5.396 8.019 1.00 40.06 82 GLY A C 1
ATOM 641 O O . GLY A 1 82 ? 12.749 -4.438 8.433 1.00 40.06 82 GLY A O 1
ATOM 642 N N . GLN A 1 83 ? 14.146 -6.130 8.835 1.00 42.94 83 GLN A N 1
ATOM 643 C CA . GLN A 1 83 ? 14.369 -5.742 10.223 1.00 42.94 83 GLN A CA 1
ATOM 644 C C . GLN A 1 83 ? 15.785 -5.203 10.310 1.00 42.94 83 GLN A C 1
ATOM 646 O O . GLN A 1 83 ? 16.750 -5.945 10.143 1.00 42.94 83 GLN A O 1
ATOM 651 N N . THR A 1 84 ? 15.933 -3.909 10.587 1.00 38.75 84 THR A N 1
ATOM 652 C CA . THR A 1 84 ? 17.108 -3.451 11.323 1.00 38.75 84 THR A CA 1
ATOM 653 C C . THR A 1 84 ? 17.158 -4.272 12.601 1.00 38.75 84 THR A C 1
ATOM 655 O O . THR A 1 84 ? 16.485 -3.962 13.583 1.00 38.75 84 THR A O 1
ATOM 658 N N . VAL A 1 85 ? 17.917 -5.364 12.544 1.00 37.19 85 VAL A N 1
ATOM 659 C CA . VAL A 1 85 ? 18.381 -6.126 13.687 1.00 37.19 85 VAL A CA 1
ATOM 660 C C . VAL A 1 85 ? 19.115 -5.110 14.548 1.00 37.19 85 VAL A C 1
ATOM 662 O O . VAL A 1 85 ? 20.277 -4.782 14.307 1.00 37.19 85 VAL A O 1
ATOM 665 N N . ARG A 1 86 ? 18.422 -4.561 15.550 1.00 38.59 86 ARG A N 1
ATOM 666 C CA . ARG A 1 86 ? 19.108 -4.119 16.755 1.00 38.59 86 ARG A CA 1
ATOM 667 C C . ARG A 1 86 ? 19.865 -5.353 17.212 1.00 38.59 86 ARG A C 1
ATOM 669 O O . ARG A 1 86 ? 19.247 -6.355 17.557 1.00 38.59 86 ARG A O 1
ATOM 676 N N . GLN A 1 87 ? 21.186 -5.289 17.090 1.00 38.06 87 GLN A N 1
ATOM 677 C CA . GLN A 1 87 ? 22.110 -6.291 17.584 1.00 38.06 87 GLN A CA 1
ATOM 678 C C . GLN A 1 87 ? 21.737 -6.599 19.035 1.00 38.06 87 GLN A C 1
ATOM 680 O O . GLN A 1 87 ? 22.092 -5.856 19.945 1.00 38.06 87 GLN A O 1
ATOM 685 N N . HIS A 1 88 ? 21.002 -7.687 19.251 1.00 39.41 88 HIS A N 1
ATOM 686 C CA . HIS A 1 88 ? 21.103 -8.392 20.508 1.00 39.41 88 HIS A CA 1
ATOM 687 C C . HIS A 1 88 ? 22.452 -9.086 20.449 1.00 39.41 88 HIS A C 1
ATOM 689 O O . HIS A 1 88 ? 22.672 -10.038 19.701 1.00 39.41 88 HIS A O 1
ATOM 695 N N . THR A 1 89 ? 23.389 -8.487 21.170 1.00 38.81 89 THR A N 1
ATOM 696 C CA . THR A 1 89 ? 24.668 -9.062 21.536 1.00 38.81 89 THR A CA 1
ATOM 697 C C . THR A 1 89 ? 24.468 -10.518 21.936 1.00 38.81 89 THR A C 1
ATOM 699 O O . THR A 1 89 ? 23.744 -10.833 22.879 1.00 38.81 89 THR A O 1
ATOM 702 N N . PHE A 1 90 ? 25.121 -11.387 21.170 1.00 40.16 90 PHE A N 1
ATOM 703 C CA . PHE A 1 90 ? 25.395 -12.775 21.496 1.00 40.16 90 PHE A CA 1
ATOM 704 C C . PHE A 1 90 ? 25.812 -12.895 22.966 1.00 40.16 90 PHE A C 1
ATOM 706 O O . PHE A 1 90 ? 26.869 -12.395 23.355 1.00 40.16 90 PHE A O 1
ATOM 713 N N . THR A 1 91 ? 25.017 -13.592 23.774 1.00 42.94 91 THR A N 1
ATOM 714 C CA . THR A 1 91 ? 25.534 -14.250 24.972 1.00 42.94 91 THR A CA 1
ATOM 715 C C . THR A 1 91 ? 26.028 -15.646 24.572 1.00 42.94 91 THR A C 1
ATOM 717 O O . THR A 1 91 ? 25.355 -16.344 23.810 1.00 42.94 91 THR A O 1
ATOM 720 N N . PRO A 1 92 ? 27.235 -16.047 25.000 1.00 48.12 92 PRO A N 1
ATOM 721 C CA . PRO A 1 92 ? 27.876 -17.266 24.533 1.00 48.12 92 PRO A CA 1
ATOM 722 C C . PRO A 1 92 ? 27.197 -18.528 25.077 1.00 48.12 92 PRO A C 1
ATOM 724 O O . PRO A 1 92 ? 26.881 -18.650 26.259 1.00 48.12 92 PRO A O 1
ATOM 727 N N . GLN A 1 93 ? 27.031 -19.473 24.158 1.00 43.91 93 GLN A N 1
ATOM 728 C CA . GLN A 1 93 ? 26.705 -20.883 24.336 1.00 43.91 93 GLN A CA 1
ATOM 729 C C . GLN A 1 93 ? 27.624 -21.516 25.400 1.00 43.91 93 GLN A C 1
ATOM 731 O O . GLN A 1 93 ? 28.846 -21.480 25.253 1.00 43.91 93 GLN A O 1
ATOM 736 N N . MET A 1 94 ? 27.059 -22.102 26.462 1.00 50.41 94 MET A N 1
ATOM 737 C CA . MET A 1 94 ? 27.823 -22.963 27.374 1.00 50.41 94 MET A CA 1
ATOM 738 C C . MET A 1 94 ? 27.812 -24.415 26.869 1.00 50.41 94 MET A C 1
ATOM 740 O O . MET A 1 94 ? 26.771 -24.882 26.400 1.00 50.41 94 MET A O 1
ATOM 744 N N . PRO A 1 95 ? 28.938 -25.143 26.967 1.00 52.16 95 PRO A N 1
ATOM 745 C CA . PRO A 1 95 ? 29.046 -26.527 26.547 1.00 52.16 95 PRO A CA 1
ATOM 746 C C . PRO A 1 95 ? 28.731 -27.431 27.738 1.00 52.16 95 PRO A C 1
ATOM 748 O O . PRO A 1 95 ? 29.634 -27.851 28.453 1.00 52.16 95 PRO A O 1
ATOM 751 N N . ASP A 1 96 ? 27.461 -27.738 27.978 1.00 49.84 96 ASP A N 1
ATOM 752 C CA . ASP A 1 96 ? 27.159 -28.913 28.794 1.00 49.84 96 ASP A CA 1
ATOM 753 C C . ASP A 1 96 ? 25.850 -29.563 28.343 1.00 49.84 96 ASP A C 1
ATOM 755 O O . ASP A 1 96 ? 24.764 -28.986 28.432 1.00 49.84 96 ASP A O 1
ATOM 759 N N . GLY A 1 97 ? 25.986 -30.757 27.770 1.00 51.66 97 GLY A N 1
ATOM 760 C CA . GLY A 1 97 ? 24.927 -31.531 27.136 1.00 51.66 97 GLY A CA 1
ATOM 761 C C . GLY A 1 97 ? 23.966 -32.140 28.148 1.00 51.66 97 GLY A C 1
ATOM 762 O O . GLY A 1 97 ? 23.977 -33.349 28.368 1.00 51.66 97 GLY A O 1
ATOM 763 N N . ARG A 1 98 ? 23.096 -31.320 28.737 1.00 46.25 98 ARG A N 1
ATOM 764 C CA . ARG A 1 98 ? 21.999 -31.799 29.583 1.00 46.25 98 ARG A CA 1
ATOM 765 C C . ARG A 1 98 ? 20.654 -31.467 28.957 1.00 46.25 98 ARG A C 1
ATOM 767 O O . ARG A 1 98 ? 20.195 -30.330 28.985 1.00 46.25 98 ARG A O 1
ATOM 774 N N . VAL A 1 99 ? 20.030 -32.503 28.403 1.00 58.53 99 VAL A N 1
ATOM 775 C CA . VAL A 1 99 ? 18.590 -32.536 28.138 1.00 58.53 99 VAL A CA 1
ATOM 776 C C . VAL A 1 99 ? 17.836 -32.368 29.467 1.00 58.53 99 VAL A C 1
ATOM 778 O O . VAL A 1 99 ? 18.194 -33.034 30.441 1.00 58.53 99 VAL A O 1
ATOM 781 N N . PRO A 1 100 ? 16.812 -31.505 29.564 1.00 46.00 100 PRO A N 1
ATOM 782 C CA . PRO A 1 100 ? 15.908 -31.532 30.703 1.00 46.00 100 PRO A CA 1
ATOM 783 C C . PRO A 1 100 ? 14.978 -32.738 30.560 1.00 46.00 100 PRO A C 1
ATOM 785 O O . PRO A 1 100 ? 14.158 -32.796 29.646 1.00 46.00 100 PRO A O 1
ATOM 788 N N . SER A 1 101 ? 15.163 -33.709 31.449 1.00 43.16 101 SER A N 1
ATOM 789 C CA . SER A 1 101 ? 14.301 -34.871 31.614 1.00 43.16 101 SER A CA 1
ATOM 790 C C . SER A 1 101 ? 12.866 -34.486 31.966 1.00 43.16 101 SER A C 1
ATOM 792 O O . SER A 1 101 ? 12.628 -33.570 32.756 1.00 43.16 101 SER A O 1
ATOM 794 N N . ASP A 1 102 ? 11.941 -35.290 31.443 1.00 48.00 102 ASP A N 1
ATOM 795 C CA . ASP A 1 102 ? 10.646 -35.589 32.044 1.00 48.00 102 ASP A CA 1
ATOM 796 C C . ASP A 1 102 ? 10.752 -35.805 33.559 1.00 48.00 102 ASP A C 1
ATOM 798 O O . ASP A 1 102 ? 11.626 -36.545 34.019 1.00 48.00 102 ASP A O 1
ATOM 802 N N . ALA A 1 103 ? 9.820 -35.198 34.301 1.00 44.75 103 ALA A N 1
ATOM 803 C CA . ALA A 1 103 ? 9.040 -35.804 35.390 1.00 44.75 103 ALA A CA 1
ATOM 804 C C . ALA A 1 103 ? 8.626 -34.744 36.419 1.00 44.75 103 ALA A C 1
ATOM 806 O O . ALA A 1 103 ? 9.460 -34.277 37.187 1.00 44.75 103 ALA A O 1
ATOM 807 N N . PHE A 1 104 ? 7.327 -34.443 36.507 1.00 38.81 104 PHE A N 1
ATOM 808 C CA . PHE A 1 104 ? 6.666 -34.205 37.796 1.00 38.81 104 PHE A CA 1
ATOM 809 C C . PHE A 1 104 ? 5.141 -34.347 37.651 1.00 38.81 104 PHE A C 1
ATOM 811 O O . PHE A 1 104 ? 4.443 -33.415 37.265 1.00 38.81 104 PHE A O 1
ATOM 818 N N . ALA A 1 105 ? 4.621 -35.525 37.991 1.00 41.34 105 ALA A N 1
ATOM 819 C CA . ALA A 1 105 ? 3.236 -35.710 38.415 1.00 41.34 105 ALA A CA 1
ATOM 820 C C . ALA A 1 105 ? 3.261 -36.649 39.636 1.00 41.34 105 ALA A C 1
ATOM 822 O O . ALA A 1 105 ? 3.902 -37.701 39.559 1.00 41.34 105 ALA A O 1
ATOM 823 N N . PRO A 1 106 ? 2.661 -36.274 40.780 1.00 49.62 106 PRO A N 1
ATOM 824 C CA . PRO A 1 106 ? 2.674 -37.106 41.973 1.00 49.62 106 PRO A CA 1
ATOM 825 C C . PRO A 1 106 ? 1.649 -38.241 41.875 1.00 49.62 106 PRO A C 1
ATOM 827 O O . PRO A 1 106 ? 0.597 -38.118 41.251 1.00 49.62 106 PRO A O 1
ATOM 830 N N . ALA A 1 107 ? 2.021 -39.348 42.510 1.00 44.78 107 ALA A N 1
ATOM 831 C CA . ALA A 1 107 ? 1.297 -40.602 42.588 1.00 44.78 107 ALA A CA 1
ATOM 832 C C . ALA A 1 107 ? 0.026 -40.508 43.440 1.00 44.78 107 ALA A C 1
ATOM 834 O O . ALA A 1 107 ? 0.030 -39.843 44.472 1.00 44.78 107 ALA A O 1
ATOM 835 N N . ASP A 1 108 ? -0.976 -41.317 43.093 1.00 37.00 108 ASP A N 1
ATOM 836 C CA . ASP A 1 108 ? -1.670 -42.089 44.116 1.00 37.00 108 ASP A CA 1
ATOM 837 C C . ASP A 1 108 ? -2.061 -43.474 43.595 1.00 37.00 108 ASP A C 1
ATOM 839 O O . ASP A 1 108 ? -2.395 -43.674 42.425 1.00 37.00 108 ASP A O 1
ATOM 843 N N . ALA A 1 109 ? -1.894 -44.446 44.479 1.00 40.16 109 ALA A N 1
ATOM 844 C CA . ALA A 1 109 ? -1.854 -45.867 44.203 1.00 40.16 109 ALA A CA 1
ATOM 845 C C . ALA A 1 109 ? -3.177 -46.550 44.565 1.00 40.16 109 ALA A C 1
ATOM 847 O O . ALA A 1 109 ? -3.792 -46.200 45.566 1.00 40.16 109 ALA A O 1
ATOM 848 N N . ALA A 1 110 ? -3.540 -47.593 43.809 1.00 36.75 110 ALA A N 1
ATOM 849 C CA . ALA A 1 110 ? -3.881 -48.940 44.301 1.00 36.75 110 ALA A CA 1
ATOM 850 C C . ALA A 1 110 ? -4.875 -49.659 43.368 1.00 36.75 110 ALA A C 1
ATOM 852 O O . ALA A 1 110 ? -5.890 -49.093 42.978 1.00 36.75 110 ALA A O 1
ATOM 853 N N . GLY A 1 111 ? -4.633 -50.954 43.119 1.00 32.31 111 GLY A N 1
ATOM 854 C CA . GLY A 1 111 ? -5.733 -51.902 42.876 1.00 32.31 111 GLY A CA 1
ATOM 855 C C . GLY A 1 111 ? -5.731 -52.722 41.581 1.00 32.31 111 GLY A C 1
ATOM 856 O O . GLY A 1 111 ? -6.639 -52.606 40.775 1.00 32.31 111 GLY A O 1
ATOM 857 N N . ARG A 1 112 ? -4.731 -53.595 41.429 1.00 39.06 112 ARG A N 1
ATOM 858 C CA . ARG A 1 112 ? -4.751 -54.937 40.796 1.00 39.06 112 ARG A CA 1
ATOM 859 C C . ARG A 1 112 ? -6.149 -55.563 40.548 1.00 39.06 112 ARG A C 1
ATOM 861 O O . ARG A 1 112 ? -6.869 -55.711 41.525 1.00 39.06 112 ARG A O 1
ATOM 868 N N . GLN A 1 113 ? -6.435 -56.084 39.338 1.00 36.56 113 GLN A N 1
ATOM 869 C CA . GLN A 1 113 ? -6.673 -57.527 39.061 1.00 36.56 113 GLN A CA 1
ATOM 870 C C . GLN A 1 113 ? -6.878 -57.850 37.559 1.00 36.56 113 GLN A C 1
ATOM 872 O O . GLN A 1 113 ? -7.378 -57.043 36.786 1.00 36.56 113 GLN A O 1
ATOM 877 N N . GLU A 1 114 ? -6.437 -59.056 37.196 1.00 40.91 114 GLU A N 1
ATOM 878 C CA . GLU A 1 114 ? -6.436 -59.755 35.902 1.00 40.91 114 GLU A CA 1
ATOM 879 C C . GLU A 1 114 ? -7.826 -60.042 35.296 1.00 40.91 114 GLU A C 1
ATOM 881 O O . GLU A 1 114 ? -8.798 -60.186 36.034 1.00 40.91 114 GLU A O 1
ATOM 886 N N . GLY A 1 115 ? -7.876 -60.317 33.980 1.00 32.66 115 GLY A N 1
ATOM 887 C CA . GLY A 1 115 ? -8.853 -61.272 33.432 1.00 32.66 115 GLY A CA 1
ATOM 888 C C . GLY A 1 115 ? -9.411 -60.999 32.029 1.00 32.66 115 GLY A C 1
ATOM 889 O O . GLY A 1 115 ? -10.385 -60.280 31.883 1.00 32.66 115 GLY A O 1
ATOM 890 N N . GLY A 1 116 ? -8.801 -61.646 31.030 1.00 32.94 116 GLY A N 1
ATOM 891 C CA . GLY A 1 116 ? -9.406 -62.336 29.873 1.00 32.94 116 GLY A CA 1
ATOM 892 C C . GLY A 1 116 ? -10.730 -61.890 29.221 1.00 32.94 116 GLY A C 1
ATOM 893 O O . GLY A 1 116 ? -11.793 -62.026 29.808 1.00 32.94 116 GLY A O 1
ATOM 894 N N . ALA A 1 117 ? -10.609 -61.592 27.918 1.00 38.09 117 ALA A N 1
ATOM 895 C CA . ALA A 1 117 ? -11.459 -61.996 26.782 1.00 38.09 117 ALA A CA 1
ATOM 896 C C . ALA A 1 117 ? -12.984 -61.748 26.815 1.00 38.09 117 ALA A C 1
ATOM 898 O O . ALA A 1 117 ? -13.704 -62.424 27.542 1.00 38.09 117 ALA A O 1
ATOM 899 N N . ASN A 1 118 ? -13.492 -60.958 25.854 1.00 36.59 118 ASN A N 1
ATOM 900 C CA . ASN A 1 118 ? -14.293 -61.499 24.739 1.00 36.59 118 ASN A CA 1
ATOM 901 C C . ASN A 1 118 ? -14.724 -60.451 23.683 1.00 36.59 118 ASN A C 1
ATOM 903 O O . ASN A 1 118 ? -15.088 -59.334 24.024 1.00 36.59 118 ASN A O 1
ATOM 907 N N . VAL A 1 119 ? -14.627 -60.913 22.427 1.00 38.78 119 VAL A N 1
ATOM 908 C CA . VAL A 1 119 ? -15.370 -60.675 21.163 1.00 38.78 119 VAL A CA 1
ATOM 909 C C . VAL A 1 119 ? -16.174 -59.397 20.847 1.00 38.78 119 VAL A C 1
ATOM 911 O O . VAL A 1 119 ? -16.972 -58.932 21.649 1.00 38.78 119 VAL A O 1
ATOM 914 N N . GLU A 1 120 ? -16.044 -59.049 19.549 1.00 38.72 120 GLU A N 1
ATOM 915 C CA . GLU A 1 120 ? -17.025 -58.452 18.606 1.00 38.72 120 GLU A CA 1
ATOM 916 C C . GLU A 1 120 ? -17.410 -56.985 18.893 1.00 38.72 120 GLU A C 1
ATOM 918 O O . GLU A 1 120 ? -17.744 -56.611 20.002 1.00 38.72 120 GLU A O 1
ATOM 923 N N . ASP A 1 121 ? -17.314 -56.028 17.972 1.00 41.31 121 ASP A N 1
ATOM 924 C CA . ASP A 1 121 ? -17.810 -56.016 16.601 1.00 41.31 121 ASP A CA 1
ATOM 925 C C . ASP A 1 121 ? -17.138 -54.833 15.867 1.00 41.31 121 ASP A C 1
ATOM 927 O O . ASP A 1 121 ? -16.943 -53.755 16.438 1.00 41.31 121 ASP A O 1
ATOM 931 N N . ALA A 1 122 ? -16.701 -55.050 14.627 1.00 42.41 122 ALA A N 1
ATOM 932 C CA . ALA A 1 122 ? -15.992 -54.057 13.826 1.00 42.41 122 ALA A CA 1
ATOM 933 C C . ALA A 1 122 ? -16.978 -53.256 12.963 1.00 42.41 122 ALA A C 1
ATOM 935 O O . ALA A 1 122 ? -17.209 -53.589 11.802 1.00 42.41 122 ALA A O 1
ATOM 936 N N . GLU A 1 123 ? -17.491 -52.157 13.510 1.00 37.44 123 GLU A N 1
ATOM 937 C CA . GLU A 1 123 ? -18.107 -51.072 12.744 1.00 37.44 123 GLU A CA 1
ATOM 938 C C . GLU A 1 123 ? -17.120 -49.886 12.703 1.00 37.44 123 GLU A C 1
ATOM 940 O O . GLU A 1 123 ? -16.588 -49.518 13.752 1.00 37.44 123 GLU A O 1
ATOM 945 N N . PRO A 1 124 ? -16.800 -49.289 11.537 1.00 41.03 124 PRO A N 1
ATOM 946 C CA . PRO A 1 124 ? -15.935 -48.114 11.475 1.00 41.03 124 PRO A CA 1
ATOM 947 C C . PRO A 1 124 ? -16.736 -46.833 11.781 1.00 41.03 124 PRO A C 1
ATOM 949 O O . PRO A 1 124 ? -17.492 -46.372 10.921 1.00 41.03 124 PRO A O 1
ATOM 952 N N . PRO A 1 125 ? -16.565 -46.177 12.947 1.00 40.41 125 PRO A N 1
ATOM 953 C CA . PRO A 1 125 ? -17.104 -44.845 13.130 1.00 40.41 125 PRO A CA 1
ATOM 954 C C . PRO A 1 125 ? -16.286 -43.847 12.307 1.00 40.41 125 PRO A C 1
ATOM 956 O O . PRO A 1 125 ? -15.072 -43.708 12.455 1.00 40.41 125 PRO A O 1
ATOM 959 N N . SER A 1 126 ? -17.013 -43.150 11.437 1.00 42.56 126 SER A N 1
ATOM 960 C CA . SER A 1 126 ? -16.698 -41.858 10.826 1.00 42.56 126 SER A CA 1
ATOM 961 C C . SER A 1 126 ? -15.692 -41.022 11.636 1.00 42.56 126 SER A C 1
ATOM 963 O O . SER A 1 126 ? -15.843 -40.935 12.859 1.00 42.56 126 SER A O 1
ATOM 965 N N . PRO A 1 127 ? -14.728 -40.329 10.996 1.00 40.91 127 PRO A N 1
ATOM 966 C CA . PRO A 1 127 ? -13.811 -39.445 11.701 1.00 40.91 127 PRO A CA 1
ATOM 967 C C . PRO A 1 127 ? -14.596 -38.259 12.272 1.00 40.91 127 PRO A C 1
ATOM 969 O O . PRO A 1 127 ? -14.826 -37.245 11.614 1.00 40.91 127 PRO A O 1
ATOM 972 N N . ARG A 1 128 ? -15.041 -38.405 13.523 1.00 37.81 128 ARG A N 1
ATOM 973 C CA . ARG A 1 128 ? -15.440 -37.289 14.367 1.00 37.81 128 ARG A CA 1
ATOM 974 C C . ARG A 1 128 ? -14.221 -36.400 14.515 1.00 37.81 128 ARG A C 1
ATOM 976 O O . ARG A 1 128 ? -13.166 -36.854 14.949 1.00 37.81 128 ARG A O 1
ATOM 983 N N . ALA A 1 129 ? -14.425 -35.149 14.121 1.00 42.56 129 ALA A N 1
ATOM 984 C CA . ALA A 1 129 ? -13.558 -34.023 14.372 1.00 42.56 129 ALA A CA 1
ATOM 985 C C . ALA A 1 129 ? -12.944 -34.140 15.770 1.00 42.56 129 ALA A C 1
ATOM 987 O O . ALA A 1 129 ? -13.609 -33.932 16.786 1.00 42.56 129 ALA A O 1
ATOM 988 N N . VAL A 1 130 ? -11.662 -34.497 15.800 1.00 39.34 130 VAL A N 1
ATOM 989 C CA . VAL A 1 130 ? -10.804 -34.115 16.904 1.00 39.34 130 VAL A CA 1
ATOM 990 C C . VAL A 1 130 ? -10.798 -32.596 16.875 1.00 39.34 130 VAL A C 1
ATOM 992 O O . VAL A 1 130 ? -10.299 -31.975 15.938 1.00 39.34 130 VAL A O 1
ATOM 995 N N . ALA A 1 131 ? -11.481 -32.014 17.857 1.00 45.31 131 ALA A N 1
ATOM 996 C CA . ALA A 1 131 ? -11.266 -30.645 18.261 1.00 45.31 131 ALA A CA 1
ATOM 997 C C . ALA A 1 131 ? -9.791 -30.556 18.654 1.00 45.31 131 ALA A C 1
ATOM 999 O O . ALA A 1 131 ? -9.401 -30.853 19.783 1.00 45.31 131 ALA A O 1
ATOM 1000 N N . ASP A 1 132 ? -8.969 -30.248 17.657 1.00 36.25 132 ASP A N 1
ATOM 1001 C CA . ASP A 1 132 ? -7.620 -29.779 17.847 1.00 36.25 132 ASP A CA 1
ATOM 1002 C C . ASP A 1 132 ? -7.768 -28.421 18.521 1.00 36.25 132 ASP A C 1
ATOM 1004 O O . ASP A 1 132 ? -7.923 -27.378 17.888 1.00 36.25 132 ASP A O 1
ATOM 1008 N N . THR A 1 133 ? -7.754 -28.444 19.850 1.00 44.88 133 THR A N 1
ATOM 1009 C CA . THR A 1 133 ? -7.418 -27.291 20.682 1.00 44.88 133 THR A CA 1
ATOM 1010 C C . THR A 1 133 ? -5.921 -27.004 20.511 1.00 44.88 133 THR A C 1
ATOM 1012 O O . THR A 1 133 ? -5.166 -26.884 21.473 1.00 44.88 133 THR A O 1
ATOM 1015 N N . GLY A 1 134 ? -5.474 -26.918 19.258 1.00 36.41 134 GLY A N 1
ATOM 1016 C CA . GLY A 1 134 ? -4.302 -26.185 18.861 1.00 36.41 134 GLY A CA 1
ATOM 1017 C C . GLY A 1 134 ? -4.672 -24.733 19.066 1.00 36.41 134 GLY A C 1
ATOM 1018 O O . GLY A 1 134 ? -5.562 -24.196 18.410 1.00 36.41 134 GLY A O 1
ATOM 1019 N N . LYS A 1 135 ? -4.038 -24.114 20.055 1.00 41.25 135 LYS A N 1
ATOM 1020 C CA . LYS A 1 135 ? -4.068 -22.677 20.289 1.00 41.25 135 LYS A CA 1
ATOM 1021 C C . LYS A 1 135 ? -3.571 -22.020 18.997 1.00 41.25 135 LYS A C 1
ATOM 1023 O O . LYS A 1 135 ? -2.368 -21.864 18.804 1.00 41.25 135 LYS A O 1
ATOM 1028 N N . ALA A 1 136 ? -4.497 -21.768 18.074 1.00 38.53 136 ALA A N 1
ATOM 1029 C CA . ALA A 1 136 ? -4.222 -21.140 16.802 1.00 38.53 136 ALA A CA 1
ATOM 1030 C C . ALA A 1 136 ? -3.586 -19.801 17.134 1.00 38.53 136 ALA A C 1
ATOM 1032 O O . ALA A 1 136 ? -4.183 -18.976 17.819 1.00 38.53 136 ALA A O 1
ATOM 1033 N N . LEU A 1 137 ? -2.340 -19.660 16.714 1.00 42.81 137 LEU A N 1
ATOM 1034 C CA . LEU A 1 137 ? -1.586 -18.425 16.683 1.00 42.81 137 LEU A CA 1
ATOM 1035 C C . LEU A 1 137 ? -2.463 -17.397 15.933 1.00 42.81 137 LEU A C 1
ATOM 1037 O O . LEU A 1 137 ? -2.638 -17.484 14.714 1.00 42.81 137 LEU A O 1
ATOM 1041 N N . GLN A 1 138 ? -3.164 -16.541 16.685 1.00 48.97 138 GLN A N 1
ATOM 1042 C CA . GLN A 1 138 ? -4.274 -15.708 16.228 1.00 48.97 138 GLN A CA 1
ATOM 1043 C C . GLN A 1 138 ? -3.728 -14.546 15.397 1.00 48.97 138 GLN A C 1
ATOM 1045 O O . GLN A 1 138 ? -3.495 -13.437 15.880 1.00 48.97 138 GLN A O 1
ATOM 1050 N N . SER A 1 139 ? -3.581 -14.785 14.095 1.00 56.28 139 SER A N 1
ATOM 1051 C CA . SER A 1 139 ? -3.684 -13.708 13.111 1.00 56.28 139 SER A CA 1
ATOM 1052 C C . SER A 1 139 ? -4.969 -12.926 13.394 1.00 56.28 139 SER A C 1
ATOM 1054 O O . SER A 1 139 ? -6.055 -13.503 13.393 1.00 56.28 139 SER A O 1
ATOM 1056 N N . VAL A 1 140 ? -4.870 -11.613 13.634 1.00 65.12 140 VAL A N 1
ATOM 1057 C CA . VAL A 1 140 ? -6.050 -10.774 13.928 1.00 65.12 140 VAL A CA 1
ATOM 1058 C C . VAL A 1 140 ? -6.918 -10.525 12.688 1.00 65.12 140 VAL A C 1
ATOM 1060 O O . VAL A 1 140 ? -7.948 -9.860 12.768 1.00 65.12 140 VAL A O 1
ATOM 1063 N N . SER A 1 141 ? -6.540 -11.081 11.535 1.00 67.94 141 SER A N 1
ATOM 1064 C CA . SER A 1 141 ? -7.355 -11.056 10.321 1.00 67.94 141 SER A CA 1
ATOM 1065 C C . SER A 1 141 ? -8.714 -11.720 10.583 1.00 67.94 141 SER A C 1
ATOM 1067 O O . SER A 1 141 ? -8.789 -12.792 11.174 1.00 67.94 141 SER A O 1
ATOM 1069 N N . GLY A 1 142 ? -9.799 -11.056 10.193 1.00 73.44 142 GLY A N 1
ATOM 1070 C CA . GLY A 1 142 ? -11.183 -11.462 10.448 1.00 73.44 142 GLY A CA 1
ATOM 1071 C C . GLY A 1 142 ? -11.765 -11.012 11.795 1.00 73.44 142 GLY A C 1
ATOM 1072 O O . GLY A 1 142 ? -12.966 -11.168 12.001 1.00 73.44 142 GLY A O 1
ATOM 1073 N N . HIS A 1 143 ? -10.971 -10.430 12.701 1.00 83.06 143 HIS A N 1
ATOM 1074 C CA . HIS A 1 143 ? -11.464 -10.029 14.022 1.00 83.06 143 HIS A CA 1
ATOM 1075 C C . HIS A 1 143 ? -12.208 -8.690 13.968 1.00 83.06 143 HIS A C 1
ATOM 1077 O O . HIS A 1 143 ? -11.734 -7.722 13.359 1.00 83.06 143 HIS A O 1
ATOM 1083 N N . LYS A 1 144 ? -13.349 -8.625 14.666 1.00 90.88 144 LYS A N 1
ATOM 1084 C CA . LYS A 1 144 ? -14.071 -7.376 14.937 1.00 90.88 144 LYS A CA 1
ATOM 1085 C C . LYS A 1 144 ? -13.440 -6.648 16.120 1.00 90.88 144 LYS A C 1
ATOM 1087 O O . LYS A 1 144 ? -13.095 -7.257 17.136 1.00 90.88 144 LYS A O 1
ATOM 1092 N N . ARG A 1 145 ? -13.280 -5.335 15.992 1.00 92.56 145 ARG A N 1
ATOM 1093 C CA . ARG A 1 145 ? -12.684 -4.473 17.015 1.00 92.56 145 ARG A CA 1
ATOM 1094 C C . ARG A 1 145 ? -13.483 -3.189 17.164 1.00 92.56 145 ARG A C 1
ATOM 1096 O O . ARG A 1 145 ? -13.963 -2.659 16.167 1.00 92.56 145 ARG A O 1
ATOM 1103 N N . THR A 1 146 ? -13.577 -2.683 18.387 1.00 94.19 146 THR A N 1
ATOM 1104 C CA . THR A 1 146 ? -14.162 -1.369 18.671 1.00 94.19 146 THR A CA 1
ATOM 1105 C C . THR A 1 146 ? -13.061 -0.322 18.723 1.00 94.19 146 THR A C 1
ATOM 1107 O O . THR A 1 146 ? -12.005 -0.539 19.326 1.00 94.19 146 THR A O 1
ATOM 1110 N N . VAL A 1 147 ? -13.296 0.814 18.082 1.00 95.12 147 VAL A N 1
ATOM 1111 C CA . VAL A 1 147 ? -12.434 1.990 18.140 1.00 95.12 147 VAL A CA 1
ATOM 1112 C C . VAL A 1 147 ? -12.554 2.607 19.531 1.00 95.12 147 VAL A C 1
ATOM 1114 O O . VAL A 1 147 ? -13.649 2.926 19.981 1.00 95.12 147 VAL A O 1
ATOM 1117 N N . LYS A 1 148 ? -11.427 2.774 20.222 1.00 94.38 148 LYS A N 1
ATOM 1118 C CA . LYS A 1 148 ? -11.361 3.432 21.542 1.00 94.38 148 LYS A CA 1
ATOM 1119 C C . LYS A 1 148 ? -10.737 4.828 21.486 1.00 94.38 148 LYS A C 1
ATOM 1121 O O . LYS A 1 148 ? -10.596 5.473 22.516 1.00 94.38 148 LYS A O 1
ATOM 1126 N N . GLN A 1 149 ? -10.246 5.223 20.316 1.00 92.94 149 GLN A N 1
ATOM 1127 C CA . GLN A 1 149 ? -9.594 6.501 20.090 1.00 92.94 149 GLN A CA 1
ATOM 1128 C C . GLN A 1 149 ? -9.803 6.909 18.635 1.00 92.94 149 GLN A C 1
ATOM 1130 O O . GLN A 1 149 ? -9.543 6.104 17.737 1.00 92.94 149 GLN A O 1
ATOM 1135 N N . ASP A 1 150 ? -10.229 8.152 18.425 1.00 93.44 150 ASP A N 1
ATOM 1136 C CA . ASP A 1 150 ? -10.357 8.748 17.096 1.00 93.44 150 ASP A CA 1
ATOM 1137 C C . ASP A 1 150 ? -9.029 8.704 16.334 1.00 93.44 150 ASP A C 1
ATOM 1139 O O . ASP A 1 150 ? -7.946 8.860 16.906 1.00 93.44 150 ASP A O 1
ATOM 1143 N N . PHE A 1 151 ? -9.118 8.525 15.021 1.00 93.25 151 PHE A N 1
ATOM 1144 C CA . PHE A 1 151 ? -7.969 8.584 14.130 1.00 93.25 151 PHE A CA 1
ATOM 1145 C C . PHE A 1 151 ? -8.342 9.362 12.871 1.00 93.25 151 PHE A C 1
ATOM 1147 O O . PHE A 1 151 ? -9.234 8.960 12.120 1.00 93.25 151 PHE A O 1
ATOM 1154 N N . GLU A 1 152 ? -7.648 10.476 12.645 1.00 92.69 152 GLU A N 1
ATOM 1155 C CA . GLU A 1 152 ? -7.804 11.288 11.443 1.00 92.69 152 GLU A CA 1
ATOM 1156 C C . GLU A 1 152 ? -6.823 10.798 10.365 1.00 92.69 152 GLU A C 1
ATOM 1158 O O . GLU A 1 152 ? -5.623 10.708 10.630 1.00 92.69 152 GLU A O 1
ATOM 1163 N N . PRO A 1 153 ? -7.303 10.453 9.157 1.00 88.81 153 PRO A N 1
ATOM 1164 C CA . PRO A 1 153 ? -6.441 9.949 8.099 1.00 88.81 153 PRO A CA 1
ATOM 1165 C C . PRO A 1 153 ? -5.552 11.074 7.547 1.00 88.81 153 PRO A C 1
ATOM 1167 O O . PRO A 1 153 ? -6.037 12.084 7.042 1.00 88.81 153 PRO A O 1
ATOM 1170 N N . GLU A 1 154 ? -4.239 10.870 7.580 1.00 83.00 154 GLU A N 1
ATOM 1171 C CA . GLU A 1 154 ? -3.224 11.800 7.069 1.00 83.00 154 GLU A CA 1
ATOM 1172 C C . GLU A 1 154 ? -2.789 11.460 5.632 1.00 83.00 154 GLU A C 1
ATOM 1174 O O . GLU A 1 154 ? -2.161 12.270 4.939 1.00 83.00 154 GLU A O 1
ATOM 1179 N N . GLY A 1 155 ? -3.089 10.243 5.173 1.00 73.81 155 GLY A N 1
ATOM 1180 C CA . GLY A 1 155 ? -2.596 9.693 3.916 1.00 73.81 155 GLY A CA 1
ATOM 1181 C C . GLY A 1 155 ? -3.641 8.952 3.087 1.00 73.81 155 GLY A C 1
ATOM 1182 O O . GLY A 1 155 ? -4.687 8.505 3.554 1.00 73.81 155 GLY A O 1
ATOM 1183 N N . GLN A 1 156 ? -3.335 8.787 1.799 1.00 75.69 156 GLN A N 1
ATOM 1184 C CA . GLN A 1 156 ? -4.190 8.026 0.893 1.00 75.69 156 GLN A CA 1
ATOM 1185 C C . GLN A 1 156 ? -4.227 6.543 1.292 1.00 75.69 156 GLN A C 1
ATOM 1187 O O . GLN A 1 156 ? -3.188 5.885 1.385 1.00 75.69 156 GLN A O 1
ATOM 1192 N N . GLY A 1 157 ? -5.442 6.010 1.437 1.00 82.81 157 GLY A N 1
ATOM 1193 C CA . GLY A 1 157 ? -5.679 4.617 1.816 1.00 82.81 157 GLY A CA 1
ATOM 1194 C C . GLY A 1 157 ? -5.757 4.389 3.325 1.00 82.81 157 GLY A C 1
ATOM 1195 O O . GLY A 1 157 ? -5.808 3.236 3.741 1.00 82.81 157 GLY A O 1
ATOM 1196 N N . GLU A 1 158 ? -5.765 5.447 4.133 1.00 90.06 158 GLU A N 1
ATOM 1197 C CA . GLU A 1 158 ? -6.052 5.380 5.566 1.00 90.06 158 GLU A CA 1
ATOM 1198 C C . GLU A 1 158 ? -7.558 5.423 5.828 1.00 90.06 158 GLU A C 1
ATOM 1200 O O . GLU A 1 158 ? -8.315 6.051 5.086 1.00 90.06 158 GLU A O 1
ATOM 1205 N N . LEU A 1 159 ? -7.988 4.718 6.872 1.00 92.12 159 LEU A N 1
ATOM 1206 C CA . LEU A 1 159 ? -9.377 4.677 7.307 1.00 92.12 159 LEU A CA 1
ATOM 1207 C C . LEU A 1 159 ? -9.529 5.586 8.519 1.00 92.12 159 LEU A C 1
ATOM 1209 O O . LEU A 1 159 ? -8.962 5.290 9.567 1.00 92.12 15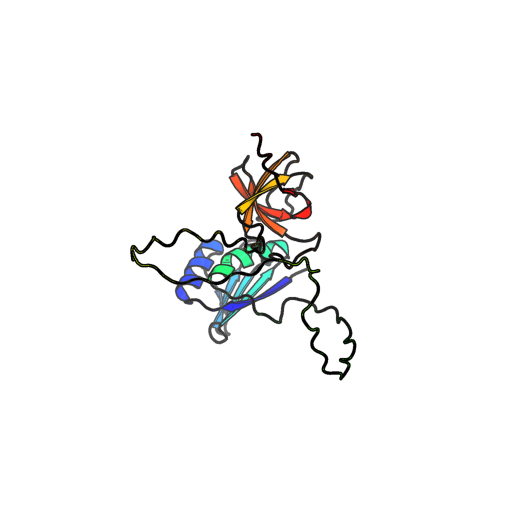9 LEU A O 1
ATOM 1213 N N . GLY A 1 160 ? -10.309 6.658 8.379 1.00 92.56 160 GLY A N 1
ATOM 1214 C CA . GLY A 1 160 ? -10.692 7.472 9.528 1.00 92.56 160 GLY A CA 1
ATOM 1215 C C . GLY A 1 160 ? -11.498 6.647 10.529 1.00 92.56 160 GLY A C 1
ATOM 1216 O O . GLY A 1 160 ? -12.373 5.875 10.128 1.00 92.56 160 GLY A O 1
ATOM 1217 N N . LEU A 1 161 ? -11.181 6.794 11.813 1.00 93.62 161 LEU A N 1
ATOM 1218 C CA . LEU A 1 161 ? -11.851 6.093 12.903 1.00 93.62 161 LEU A CA 1
ATOM 1219 C C . LEU A 1 161 ? -12.527 7.096 13.834 1.00 93.62 161 LEU A C 1
ATOM 1221 O O . LEU A 1 161 ? -11.920 8.108 14.184 1.00 93.62 161 LEU A O 1
ATOM 1225 N N . SER A 1 162 ? -13.740 6.772 14.277 1.00 94.44 162 SER A N 1
ATOM 1226 C CA . SER A 1 162 ? -14.439 7.490 15.343 1.00 94.44 162 SER A CA 1
ATOM 1227 C C . SER A 1 162 ? -14.654 6.571 16.543 1.00 94.44 162 SER A C 1
ATOM 1229 O O . SER A 1 162 ? -14.983 5.397 16.384 1.00 94.44 162 SER A O 1
ATOM 1231 N N . GLU A 1 163 ? -14.426 7.078 17.751 1.00 94.62 163 GLU A N 1
ATOM 1232 C CA . GLU A 1 163 ? -14.575 6.345 19.004 1.00 94.62 163 GLU A CA 1
ATOM 1233 C C . GLU A 1 163 ? -15.967 5.706 19.098 1.00 94.62 163 GLU A C 1
ATOM 1235 O O . GLU A 1 163 ? -16.993 6.345 18.872 1.00 94.62 163 GLU A O 1
ATOM 1240 N N . GLY A 1 164 ? -15.995 4.412 19.421 1.00 92.12 164 GLY A N 1
ATOM 1241 C CA . GLY A 1 164 ? -17.203 3.592 19.457 1.00 92.12 164 GLY A CA 1
ATOM 1242 C C . GLY A 1 164 ? -17.512 2.845 18.156 1.00 92.12 164 GLY A C 1
ATOM 1243 O O . GLY A 1 164 ? -18.281 1.883 18.202 1.00 92.12 164 GLY A O 1
ATOM 1244 N N . ASP A 1 165 ? -16.893 3.201 17.026 1.00 92.94 165 ASP A N 1
ATOM 1245 C CA . ASP A 1 165 ? -17.101 2.486 15.764 1.00 92.94 165 ASP A CA 1
ATOM 1246 C C . ASP A 1 165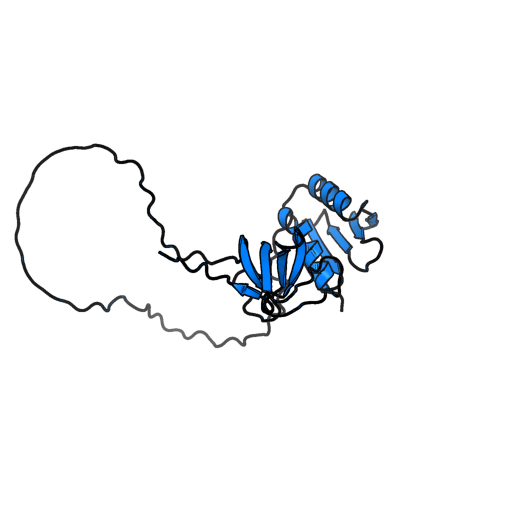 ? -16.580 1.048 15.825 1.00 92.94 165 ASP A C 1
ATOM 1248 O O . ASP A 1 165 ? -15.641 0.719 16.554 1.00 92.94 165 ASP A O 1
ATOM 1252 N N . VAL A 1 166 ? -17.164 0.178 14.999 1.00 93.81 166 VAL A N 1
ATOM 1253 C CA . VAL A 1 166 ? -16.696 -1.200 14.822 1.00 93.81 166 VAL A CA 1
ATOM 1254 C C . VAL A 1 166 ? -15.966 -1.327 13.493 1.00 93.81 166 VAL A C 1
ATOM 1256 O O . VAL A 1 166 ? -16.484 -0.958 12.436 1.00 93.81 166 VAL A O 1
ATOM 1259 N N . VAL A 1 167 ? -14.765 -1.895 13.545 1.00 94.50 167 VAL A N 1
ATOM 1260 C CA . VAL A 1 167 ? -13.947 -2.213 12.377 1.00 94.50 167 VAL A CA 1
ATOM 1261 C C . VAL A 1 167 ? -13.643 -3.703 12.316 1.00 94.50 167 VAL A C 1
ATOM 1263 O O . VAL A 1 167 ? -13.436 -4.362 13.335 1.00 94.50 167 VAL A O 1
ATOM 1266 N N . VAL A 1 168 ? -13.585 -4.239 11.102 1.00 93.56 168 VAL A N 1
ATOM 1267 C CA . VAL A 1 168 ? -13.189 -5.621 10.825 1.00 93.56 168 VAL A CA 1
ATOM 1268 C C . VAL A 1 168 ? -11.812 -5.609 10.191 1.00 93.56 168 VAL A C 1
ATOM 1270 O O . VAL A 1 168 ? -11.623 -5.027 9.121 1.00 93.56 168 VAL A O 1
ATOM 1273 N N . ILE A 1 169 ? -10.839 -6.257 10.827 1.00 91.81 169 ILE A N 1
ATOM 1274 C CA . ILE A 1 169 ? -9.506 -6.389 10.236 1.00 91.81 169 ILE A CA 1
ATOM 1275 C C . ILE A 1 169 ? -9.590 -7.382 9.079 1.00 91.81 169 ILE A C 1
ATOM 1277 O O . ILE A 1 169 ? -10.058 -8.502 9.238 1.00 91.81 169 ILE A O 1
ATOM 1281 N N . THR A 1 170 ? -9.115 -6.979 7.908 1.00 88.81 170 THR A N 1
ATOM 1282 C CA . THR A 1 170 ? -9.084 -7.821 6.701 1.00 88.81 170 THR A CA 1
ATOM 1283 C C . THR A 1 170 ? -7.681 -8.318 6.384 1.00 88.81 170 THR A C 1
ATOM 1285 O O . THR A 1 170 ? -7.528 -9.405 5.833 1.00 88.81 170 THR A O 1
ATOM 1288 N N . HIS A 1 171 ? -6.658 -7.543 6.743 1.00 83.25 171 HIS A N 1
ATOM 1289 C CA . HIS A 1 171 ? -5.271 -7.908 6.522 1.00 83.25 171 HIS A CA 1
ATOM 1290 C C . HIS A 1 171 ? -4.371 -7.331 7.613 1.00 83.25 171 HIS A C 1
ATOM 1292 O O . HIS A 1 171 ? -4.509 -6.174 8.012 1.00 83.25 171 HIS A O 1
ATOM 1298 N N . ASP A 1 172 ? -3.419 -8.138 8.061 1.00 84.38 172 ASP A N 1
ATOM 1299 C CA . ASP A 1 172 ? -2.456 -7.794 9.099 1.00 84.38 172 ASP A CA 1
ATOM 1300 C C . ASP A 1 172 ? -1.064 -8.290 8.671 1.00 84.38 172 ASP A C 1
ATOM 1302 O O . ASP A 1 172 ? -0.739 -9.466 8.846 1.00 84.38 172 ASP A O 1
ATOM 1306 N N . PRO A 1 173 ? -0.255 -7.423 8.036 1.00 69.38 173 PRO A N 1
ATOM 1307 C CA . PRO A 1 173 ? 1.004 -7.831 7.417 1.00 69.38 173 PRO A CA 1
ATOM 1308 C C . PRO A 1 173 ? 2.112 -8.142 8.433 1.00 69.38 173 PRO A C 1
ATOM 1310 O O . PRO A 1 173 ? 3.070 -8.828 8.083 1.00 69.38 173 PRO A O 1
ATOM 1313 N N . GLU A 1 174 ? 2.014 -7.630 9.664 1.00 67.00 174 GLU A N 1
ATOM 1314 C CA . GLU A 1 174 ? 3.012 -7.855 10.721 1.00 67.00 174 GLU A CA 1
ATOM 1315 C C . GLU A 1 174 ? 2.737 -9.130 11.536 1.00 67.00 174 GLU A C 1
ATOM 1317 O O . GLU A 1 174 ? 3.649 -9.649 12.186 1.00 67.00 174 GLU A O 1
ATOM 1322 N N . GLY A 1 175 ? 1.518 -9.679 11.458 1.00 64.31 175 GLY A N 1
ATOM 1323 C CA . GLY A 1 175 ? 1.135 -10.912 12.144 1.00 64.31 175 GLY A CA 1
ATOM 1324 C C . GLY A 1 175 ? 1.366 -10.859 13.659 1.00 64.31 175 GLY A C 1
ATOM 1325 O O . GLY A 1 175 ? 1.525 -9.800 14.266 1.00 64.31 175 GLY A O 1
ATOM 1326 N N . GLU A 1 176 ? 1.419 -12.022 14.308 1.00 52.78 176 GLU A N 1
ATOM 1327 C CA . GLU A 1 176 ? 1.647 -12.126 15.759 1.00 52.78 176 GLU A CA 1
ATOM 1328 C C . GLU A 1 176 ? 3.013 -11.612 16.242 1.00 52.78 176 GLU A C 1
ATOM 1330 O O . GLU A 1 176 ? 3.190 -11.369 17.435 1.00 52.78 176 GLU A O 1
ATOM 1335 N N . HIS A 1 177 ? 3.981 -11.418 15.345 1.00 52.25 177 HIS A N 1
ATOM 1336 C CA . HIS A 1 177 ? 5.337 -11.011 15.719 1.00 52.25 177 HIS A CA 1
ATOM 1337 C C . HIS A 1 177 ? 5.465 -9.508 16.027 1.00 52.25 177 HIS A C 1
ATOM 1339 O O . HIS A 1 177 ? 6.491 -9.081 16.558 1.00 52.25 177 HIS A O 1
ATOM 1345 N N . GLY A 1 178 ? 4.433 -8.707 15.733 1.00 53.22 178 GLY A N 1
ATOM 1346 C CA . GLY A 1 178 ? 4.373 -7.282 16.056 1.00 53.22 178 GLY A CA 1
ATOM 1347 C C . GLY A 1 178 ? 3.633 -7.016 17.368 1.00 53.22 178 GLY A C 1
ATOM 1348 O O . GLY A 1 178 ? 2.415 -6.829 17.369 1.00 53.22 178 GLY A O 1
ATOM 1349 N N . THR A 1 179 ? 4.360 -6.954 18.488 1.00 54.16 179 THR A N 1
ATOM 1350 C CA . THR A 1 179 ? 3.856 -6.399 19.767 1.00 54.16 179 THR A CA 1
ATOM 1351 C C . THR A 1 179 ? 4.017 -4.878 19.855 1.00 54.16 179 THR A C 1
ATOM 1353 O O . THR A 1 179 ? 3.676 -4.264 20.867 1.00 54.16 179 THR A O 1
ATOM 1356 N N . SER A 1 180 ? 4.543 -4.253 18.801 1.00 60.72 180 SER A N 1
ATOM 1357 C CA . SER A 1 180 ? 4.815 -2.822 18.755 1.00 60.72 180 SER A CA 1
ATOM 1358 C C . SER A 1 180 ? 3.520 -2.012 18.742 1.00 60.72 180 SER A C 1
ATOM 1360 O O . SER A 1 180 ? 2.591 -2.307 17.991 1.00 60.72 180 SER A O 1
ATOM 1362 N N . GLN A 1 181 ? 3.479 -0.936 19.531 1.00 62.69 181 GLN A N 1
ATOM 1363 C CA . GLN A 1 181 ? 2.371 0.031 19.512 1.00 62.69 181 GLN A CA 1
ATOM 1364 C C . GLN A 1 181 ? 2.179 0.711 18.144 1.00 62.69 181 GLN A C 1
ATOM 1366 O O . GLN A 1 181 ? 1.117 1.273 17.881 1.00 62.69 181 GLN A O 1
ATOM 1371 N N . ASP A 1 182 ? 3.179 0.580 17.270 1.00 71.81 182 ASP A N 1
ATOM 1372 C CA . ASP A 1 182 ? 3.203 1.073 15.896 1.00 71.81 182 ASP A CA 1
ATOM 1373 C C . ASP A 1 182 ? 2.629 0.082 14.872 1.00 71.81 182 ASP A C 1
ATOM 1375 O O . ASP A 1 182 ? 2.843 0.269 13.678 1.00 71.81 182 ASP A O 1
ATOM 1379 N N . ARG A 1 183 ? 1.942 -0.990 15.287 1.00 85.19 183 ARG A N 1
ATOM 1380 C CA . ARG A 1 183 ? 1.374 -1.971 14.350 1.00 85.19 183 ARG A CA 1
ATOM 1381 C C . ARG A 1 183 ? 0.190 -1.385 13.587 1.00 85.19 183 ARG A C 1
ATOM 1383 O O . ARG A 1 183 ? -0.789 -0.938 14.188 1.00 85.19 183 ARG A O 1
ATOM 1390 N N . TRP A 1 184 ? 0.256 -1.442 12.259 1.00 88.31 184 TRP A N 1
ATOM 1391 C CA . TRP A 1 184 ? -0.818 -1.005 11.362 1.00 88.31 184 TRP A CA 1
ATOM 1392 C C . TRP A 1 184 ? -1.538 -2.199 10.756 1.00 88.31 184 TRP A C 1
ATOM 1394 O O . TRP A 1 184 ? -0.910 -3.150 10.292 1.00 88.31 184 TRP A O 1
ATOM 1404 N N . VAL A 1 185 ? -2.861 -2.112 10.710 1.00 90.50 185 VAL A N 1
ATOM 1405 C CA . VAL A 1 185 ? -3.726 -3.142 10.133 1.00 90.50 185 VAL A CA 1
ATOM 1406 C C . VAL A 1 185 ? -4.617 -2.537 9.058 1.00 90.50 185 VAL A C 1
ATOM 1408 O O . VAL A 1 185 ? -4.928 -1.346 9.088 1.00 90.50 185 VAL A O 1
ATOM 1411 N N . TYR A 1 186 ? -5.000 -3.356 8.083 1.00 90.25 186 TYR A N 1
ATOM 1412 C CA . TYR A 1 186 ? -5.922 -2.974 7.023 1.00 90.25 186 TYR A CA 1
ATOM 1413 C C . TYR A 1 186 ? -7.288 -3.575 7.313 1.00 90.25 186 TYR A C 1
ATOM 1415 O O . TYR A 1 186 ? -7.421 -4.789 7.511 1.00 90.25 186 TYR A O 1
ATOM 1423 N N . GLY A 1 187 ? -8.326 -2.755 7.320 1.00 92.69 187 GLY A N 1
ATOM 1424 C CA . GLY A 1 187 ? -9.659 -3.222 7.665 1.00 92.69 187 GLY A CA 1
ATOM 1425 C C . GLY A 1 187 ? -10.769 -2.404 7.045 1.00 92.69 187 GLY A C 1
ATOM 1426 O O . GLY A 1 187 ? -10.532 -1.476 6.273 1.00 92.69 187 GLY A O 1
ATOM 1427 N N . ARG A 1 188 ? -11.992 -2.807 7.382 1.00 94.50 188 ARG A N 1
ATOM 1428 C CA . ARG A 1 188 ? -13.241 -2.197 6.945 1.00 94.50 188 ARG A CA 1
ATOM 1429 C C . ARG A 1 188 ? -13.977 -1.600 8.137 1.00 94.50 188 ARG A C 1
ATOM 1431 O O . ARG A 1 188 ? -14.130 -2.292 9.137 1.00 94.50 188 ARG A O 1
ATOM 1438 N N . SER A 1 189 ? -14.487 -0.379 8.013 1.00 93.62 189 SER A N 1
ATOM 1439 C CA . SER A 1 189 ? -15.477 0.157 8.961 1.00 93.62 189 SER A CA 1
ATOM 1440 C C . SER A 1 189 ? -16.852 -0.454 8.695 1.00 93.62 189 SER A C 1
ATOM 1442 O O . SER A 1 189 ? -17.311 -0.457 7.554 1.00 93.62 189 SER A O 1
ATOM 1444 N N . GLU A 1 190 ? -17.529 -0.954 9.729 1.00 93.31 190 GLU A N 1
ATOM 1445 C CA . GLU A 1 190 ? -18.906 -1.458 9.608 1.00 93.31 190 GLU A CA 1
ATOM 1446 C C . GLU A 1 190 ? -19.896 -0.310 9.343 1.00 93.31 190 GLU A C 1
ATOM 1448 O O . GLU A 1 190 ? -20.865 -0.493 8.610 1.00 93.31 190 GLU A O 1
ATOM 1453 N N . ALA A 1 191 ? -19.633 0.887 9.882 1.00 89.62 191 ALA A N 1
ATOM 1454 C CA . ALA A 1 191 ? -20.517 2.042 9.740 1.00 89.62 191 ALA A CA 1
ATOM 1455 C C . ALA A 1 191 ? -20.495 2.624 8.319 1.00 89.62 191 ALA A C 1
ATOM 1457 O O . ALA A 1 191 ? -21.540 2.923 7.743 1.00 89.62 191 ALA A O 1
ATOM 1458 N N . THR A 1 192 ? -19.303 2.775 7.734 1.00 89.56 192 THR A N 1
ATOM 1459 C CA . THR A 1 192 ? -19.133 3.442 6.431 1.00 89.56 192 THR A CA 1
ATOM 1460 C C . THR A 1 192 ? -18.837 2.479 5.284 1.00 89.56 192 THR A C 1
ATOM 1462 O O . THR A 1 192 ? -18.817 2.895 4.126 1.00 89.56 192 THR A O 1
ATOM 1465 N N . SER A 1 193 ? -18.580 1.197 5.574 1.00 91.00 193 SER A N 1
ATOM 1466 C CA . SER A 1 193 ? -18.075 0.198 4.616 1.00 91.00 193 SER A CA 1
ATOM 1467 C C . SER A 1 193 ? -16.765 0.586 3.912 1.00 91.00 193 SER A C 1
ATOM 1469 O O . SER A 1 193 ? -16.355 -0.085 2.961 1.00 91.00 193 SER A O 1
ATOM 1471 N N . GLN A 1 194 ? -16.082 1.639 4.370 1.00 91.12 194 GLN A N 1
ATOM 1472 C CA . GLN A 1 194 ? -14.812 2.079 3.804 1.00 91.12 194 GLN A CA 1
ATOM 1473 C C . GLN A 1 194 ? -13.675 1.160 4.241 1.00 91.12 194 GLN A C 1
ATOM 1475 O O . GLN A 1 194 ? -13.684 0.618 5.346 1.00 91.12 194 GLN A O 1
ATOM 1480 N N . LEU A 1 195 ? -12.697 0.995 3.351 1.00 91.25 195 LEU A N 1
ATOM 1481 C CA . LEU A 1 195 ? -11.496 0.203 3.575 1.00 91.25 195 LEU A CA 1
ATOM 1482 C C . LEU A 1 195 ? -10.287 1.118 3.716 1.00 91.25 195 LEU A C 1
ATOM 1484 O O . LEU A 1 195 ? -10.121 2.050 2.929 1.00 91.25 195 LEU A O 1
ATOM 1488 N N . GLY A 1 196 ? -9.409 0.799 4.656 1.00 91.00 196 GLY A N 1
ATOM 1489 C CA . GLY A 1 196 ? -8.164 1.530 4.806 1.00 91.00 196 GLY A CA 1
ATOM 1490 C C . GLY A 1 196 ? -7.291 1.024 5.942 1.00 91.00 196 GLY A C 1
ATOM 1491 O O . GLY A 1 196 ? -7.641 0.099 6.680 1.00 91.00 196 GLY A O 1
ATOM 1492 N N . TRP A 1 197 ? -6.122 1.642 6.044 1.00 91.62 197 TRP A N 1
ATOM 1493 C CA . TRP A 1 197 ? -5.156 1.412 7.104 1.00 91.62 197 TRP A CA 1
ATOM 1494 C C . TRP A 1 197 ? -5.490 2.213 8.344 1.00 91.62 197 TRP A C 1
ATOM 1496 O O . TRP A 1 197 ? -5.815 3.395 8.250 1.00 91.62 197 TRP A O 1
ATOM 1506 N N . PHE A 1 198 ? -5.316 1.584 9.496 1.00 92.19 198 PHE A N 1
ATOM 1507 C CA . PHE A 1 198 ? -5.375 2.261 10.778 1.00 92.19 198 PHE A CA 1
ATOM 1508 C C . PHE A 1 198 ? -4.421 1.607 11.790 1.00 92.19 198 PHE A C 1
ATOM 1510 O O . PHE A 1 198 ? -4.081 0.421 11.667 1.00 92.19 198 PHE A O 1
ATOM 1517 N N . PRO A 1 199 ? -3.957 2.365 12.793 1.00 91.50 199 PRO A N 1
ATOM 1518 C CA . PRO A 1 199 ? -3.137 1.838 13.876 1.00 91.50 199 PRO A CA 1
ATOM 1519 C C . PRO A 1 199 ? -3.941 0.890 14.778 1.00 91.50 199 PRO A C 1
ATOM 1521 O O . PRO A 1 199 ? -4.966 1.257 15.356 1.00 91.50 199 PRO A O 1
ATOM 1524 N N . LEU A 1 200 ? -3.441 -0.333 14.971 1.00 89.75 200 LEU A N 1
ATOM 1525 C CA . LEU A 1 200 ? -4.090 -1.350 15.807 1.00 89.75 200 LEU A CA 1
ATOM 1526 C C . LEU A 1 200 ? -4.273 -0.865 17.253 1.00 89.75 200 LEU A C 1
ATOM 1528 O O . LEU A 1 200 ? -5.267 -1.197 17.900 1.00 89.75 200 LEU A O 1
ATOM 1532 N N . SER A 1 201 ? -3.342 -0.037 17.738 1.00 90.56 201 SER A N 1
ATOM 1533 C CA . SER A 1 201 ? -3.337 0.552 19.080 1.00 90.56 201 SER A CA 1
ATOM 1534 C C . SER A 1 201 ? -4.568 1.403 19.404 1.00 90.56 201 SER A C 1
ATOM 1536 O O . SER A 1 201 ? -4.882 1.545 20.587 1.00 90.56 201 SER A O 1
ATOM 1538 N N . HIS A 1 202 ? -5.295 1.900 18.396 1.00 91.44 202 HIS A N 1
ATOM 1539 C CA . HIS A 1 202 ? -6.502 2.727 18.550 1.00 91.44 202 HIS A CA 1
ATOM 1540 C C . HIS A 1 202 ? -7.786 1.894 18.679 1.00 91.44 202 HIS A C 1
ATOM 1542 O O . HIS A 1 202 ? -8.883 2.427 18.834 1.00 91.44 202 HIS A O 1
ATOM 1548 N N . THR A 1 203 ? -7.662 0.565 18.659 1.00 92.56 203 THR A N 1
ATOM 1549 C CA . THR A 1 203 ? -8.801 -0.354 18.699 1.00 92.56 203 THR A CA 1
ATOM 1550 C C . THR A 1 203 ? -8.623 -1.429 19.767 1.00 92.56 203 THR A C 1
ATOM 1552 O O . THR A 1 203 ? -7.505 -1.833 20.101 1.00 92.56 203 THR A O 1
ATOM 1555 N N . VAL A 1 204 ? -9.729 -1.946 20.289 1.00 91.12 204 VAL A N 1
ATOM 1556 C CA . VAL A 1 204 ? -9.778 -3.054 21.254 1.00 91.12 204 VAL A CA 1
ATOM 1557 C C . VAL A 1 204 ? -10.597 -4.206 20.685 1.00 91.12 204 VAL A C 1
ATOM 1559 O O . VAL A 1 204 ? -11.492 -3.984 19.875 1.00 91.12 204 VAL A O 1
ATOM 1562 N N . VAL A 1 205 ? -10.264 -5.443 21.058 1.00 88.38 205 VAL A N 1
ATOM 1563 C CA . VAL A 1 205 ? -11.044 -6.619 20.639 1.00 88.38 205 VAL A CA 1
ATOM 1564 C C . VAL A 1 205 ? -12.459 -6.476 21.189 1.00 88.38 205 VAL A C 1
ATOM 1566 O O . VAL A 1 205 ? -12.620 -6.160 22.366 1.00 88.38 205 VAL A O 1
ATOM 1569 N N . VAL A 1 206 ? -13.468 -6.705 20.346 1.00 86.06 206 VAL A N 1
ATOM 1570 C CA . VAL A 1 206 ? -14.834 -6.880 20.843 1.00 86.06 206 VAL A CA 1
ATOM 1571 C C . VAL A 1 206 ? -14.897 -8.276 21.439 1.00 86.06 206 VAL A C 1
ATOM 1573 O O . VAL A 1 206 ? -14.913 -9.258 20.702 1.00 86.06 206 VAL A O 1
ATOM 1576 N N . GLU A 1 207 ? -14.869 -8.380 22.765 1.00 72.38 207 GLU A N 1
ATOM 1577 C CA . GLU A 1 207 ? -15.275 -9.622 23.412 1.00 72.38 207 GLU A CA 1
ATOM 1578 C C . GLU A 1 207 ? -16.775 -9.768 23.161 1.00 72.38 207 GLU A C 1
ATOM 1580 O O . GLU A 1 207 ? -17.584 -9.008 23.701 1.00 72.38 207 GLU A O 1
ATOM 1585 N N . GLU A 1 208 ? -17.156 -10.704 22.291 1.00 60.12 208 GLU A N 1
ATOM 1586 C CA . GLU A 1 208 ? -18.539 -11.159 22.240 1.00 60.12 208 GLU A CA 1
ATOM 1587 C C . GLU A 1 208 ? -18.844 -11.747 23.615 1.00 60.12 208 GLU A C 1
ATOM 1589 O O . GLU A 1 208 ? -18.424 -12.852 23.956 1.00 60.12 208 GLU A O 1
ATOM 1594 N N . LYS A 1 209 ? -19.521 -10.960 24.451 1.00 48.00 209 LYS A N 1
ATOM 1595 C CA . LYS A 1 209 ? -20.132 -11.462 25.671 1.00 48.00 209 LYS A CA 1
ATOM 1596 C C . LYS A 1 209 ? -21.116 -12.544 25.238 1.00 48.00 209 LYS A C 1
ATOM 1598 O O . LYS A 1 209 ? -22.193 -12.235 24.734 1.00 48.00 209 LYS A O 1
ATOM 1603 N N . SER A 1 210 ? -20.720 -13.801 25.404 1.00 48.22 210 SER A N 1
ATOM 1604 C CA . SER A 1 210 ? -21.617 -14.948 25.345 1.00 48.22 210 SER A CA 1
ATOM 1605 C C . SER A 1 210 ? -22.609 -14.819 26.501 1.00 48.22 210 SER A C 1
ATOM 1607 O O . SER A 1 210 ? -22.370 -15.312 27.599 1.00 48.22 210 SER A O 1
ATOM 1609 N N . ASP A 1 211 ? -23.680 -14.063 26.288 1.00 48.16 211 ASP A N 1
ATOM 1610 C CA . ASP A 1 211 ? -24.837 -14.026 27.175 1.00 48.16 211 ASP A CA 1
ATOM 1611 C C . ASP A 1 211 ? -25.696 -15.259 26.848 1.00 48.16 211 ASP A C 1
ATOM 1613 O O . ASP A 1 211 ? -26.485 -15.226 25.902 1.00 48.16 211 ASP A O 1
ATOM 1617 N N . ALA A 1 212 ? -25.438 -16.371 27.554 1.00 36.34 212 ALA A N 1
ATOM 1618 C CA . ALA A 1 212 ? -26.390 -17.430 27.942 1.00 36.34 212 ALA A CA 1
ATOM 1619 C C . ALA A 1 212 ? -25.667 -18.628 28.580 1.00 36.34 212 ALA A C 1
ATOM 1621 O O . ALA A 1 212 ? -24.892 -19.309 27.868 1.00 36.34 212 ALA A O 1
#

Foldseek 3Di:
DKDKAKWAFDDDPVVLQVLLCVVQNHWDQDPQRWTKGDHPPFPWIWIADPVRRMIMTMGPPFSSVVVCVSCVVGTDRDPPPPDPPPDPDDDDDDDDDDDDDDDDDDDDDDDDDDDDDDDDDDDDDDPDDPPPPPVPQDFQAQFKWFFCDFDDDPDPFADTDDHGWIKGFHAFPCGSVDPDQQGKTWIATPVPRDTGIDRPNRIGGPDPPPDD

Organism: Alexandrium catenella (NCBI:txid2925)

pLDDT: mean 73.97, std 22.7, range [32.31, 96.94]

Sequence (212 aa):
QLLTVERRFCGATDQFCEKMEQHMGKATLEPDGAMVWKQPNGDARIVMYSDDKRVKVIGRPNQVRSLVVVVAPFTEAQPGFGQTVRQHTFTPQMPDGRVPSDAFAPADAAGRQEGGANVEDAEPPSPRAVADTGKALQSVSGHKRTVKQDFEPEGQGELGLSEGDVVVITHDPEGEHGTSQDRWVYGRSEATSQLGWFPLSHTVVVEEKSDA

Radius of gyration: 26.11 Å; chains: 1; bounding box: 55×74×64 Å